Protein AF-S8AXR8-F1 (afdb_monomer)

Mean predicted aligned error: 13.16 Å

Solvent-accessible surface area (backbone atoms only — not comparable to full-atom values): 11396 Å² total; per-residue (Å²): 135,86,85,74,79,82,80,74,78,79,78,81,26,30,34,70,65,55,66,98,75,70,70,97,65,81,81,87,69,84,52,52,54,81,63,102,76,48,58,59,68,62,48,52,49,52,55,48,50,54,27,50,78,69,44,44,43,42,64,75,34,86,87,44,47,75,57,52,85,87,38,94,44,30,71,56,40,54,52,50,43,49,54,52,50,56,51,60,55,71,27,51,48,73,87,58,81,82,42,71,57,56,49,25,54,53,45,40,70,62,53,39,60,90,76,36,96,38,72,54,54,26,48,52,48,42,53,52,20,56,50,46,23,46,76,59,72,44,84,68,59,30,41,58,56,48,52,56,52,43,58,61,46,33,81,82,38,48,71,61,43,51,56,50,54,77,74,45,82,71,48,95,81,45,41,66,65,56,43,52,53,49,51,52,51,49,52,69,72,52,132

Organism: Penicillium oxalicum (strain 114-2 / CGMCC 5302) (NCBI:txid933388)

Foldseek 3Di:
DDDDDPPDPDQFALQPQADPDDDPAQDADAAQDDDPPRPVVVVVVRLCVSCVVNSNNSLVDPVGHHDDPPDPCNVVSVVSNVNSVVRNVVRHPCVPDNDLLNVLVVQLVCLAPVNAPDLLRSLVSLLVSQVSCVVVVNDDQLLNSVVVSLVRCCVPCVPVSVVLVVVDPSDSPDDNVNSNVSSVVVSVPGD

Secondary structure (DSSP, 8-state):
-------------TTTT--S---SSPPP---B-SSTT--HHHHHHHHHHHHHHTT-GGGG-TTSPPPPTTSTTHHHHHHHHHHHHHHHHHTB-TTSS--HHHHHHHHHHH--GGGSSSHHHHHHHHHHHHHHHHHTT-PPPHHHHHHHHHHHHHTT-HHHHHHHHHHS--STT--HHHHHHHHHHHHHH--

Sequence (191 aa):
MSNTPIQGSETINQATHLFPIYPFALPPTWKLQKGSRANLTAWRIGVKGILAQLNLLGIIDIKTPHPPESDLKYGLWTHGTMVVKYWILNQLDLKGEETPASKAVASLWKTTRQGQDSSIAYVRAWKGAVTRLNEEAIPVSPCFALESMFLELYVEMPTAINSLRDRQDLGPKMTHRTFLEICDSIMAELP

pLDDT: mean 76.35, std 12.78, range [40.97, 94.75]

Structure (mmCIF, N/CA/C/O backbone):
data_AF-S8AXR8-F1
#
_entry.id   AF-S8AXR8-F1
#
loop_
_atom_site.group_PDB
_atom_site.id
_atom_site.type_symbol
_atom_site.label_atom_id
_atom_site.label_alt_id
_atom_site.label_comp_id
_atom_site.label_asym_id
_atom_site.label_entity_id
_atom_site.label_seq_id
_atom_site.pdbx_PDB_ins_code
_atom_site.Cartn_x
_atom_site.Cartn_y
_atom_site.Cartn_z
_atom_site.occupancy
_atom_site.B_iso_or_equiv
_atom_site.auth_seq_id
_atom_site.auth_comp_id
_atom_site.auth_asym_id
_atom_site.auth_atom_id
_atom_site.pdbx_PDB_model_num
ATOM 1 N N . MET A 1 1 ? -3.675 -43.828 -29.487 1.00 46.09 1 MET A N 1
ATOM 2 C CA . MET A 1 1 ? -3.193 -43.297 -28.196 1.00 46.09 1 MET A CA 1
ATOM 3 C C . MET A 1 1 ? -3.715 -41.879 -28.088 1.00 46.09 1 MET A C 1
ATOM 5 O O . MET A 1 1 ? -3.256 -41.019 -28.825 1.00 46.09 1 MET A O 1
ATOM 9 N N . SER A 1 2 ? -4.769 -41.679 -27.301 1.00 40.97 2 SER A N 1
ATOM 10 C CA . SER A 1 2 ? -5.422 -40.378 -27.149 1.00 40.97 2 SER A CA 1
ATOM 11 C C . SER A 1 2 ? -4.723 -39.613 -26.030 1.00 40.97 2 SER A C 1
ATOM 13 O O . SER A 1 2 ? -4.768 -40.043 -24.881 1.00 40.97 2 SER A O 1
ATOM 15 N N . ASN A 1 3 ? -4.052 -38.513 -26.373 1.00 41.97 3 ASN A N 1
ATOM 16 C CA . ASN A 1 3 ? -3.498 -37.580 -25.397 1.00 41.97 3 ASN A CA 1
ATOM 17 C C . ASN A 1 3 ? -4.637 -36.731 -24.833 1.00 41.97 3 ASN A C 1
ATOM 19 O O . ASN A 1 3 ? -5.113 -35.803 -25.486 1.00 41.97 3 ASN A O 1
ATOM 23 N N . THR A 1 4 ? -5.080 -37.058 -23.626 1.00 43.34 4 THR A N 1
ATOM 24 C CA . THR A 1 4 ? -5.952 -36.185 -22.839 1.00 43.34 4 THR A CA 1
ATOM 25 C C . THR A 1 4 ? -5.101 -35.038 -22.280 1.00 43.34 4 THR A C 1
ATOM 27 O O . THR A 1 4 ? -4.083 -35.320 -21.642 1.00 43.34 4 THR A O 1
ATOM 30 N N . PRO A 1 5 ? -5.460 -33.758 -22.482 1.00 47.56 5 PRO A N 1
ATOM 31 C CA . PRO A 1 5 ? -4.760 -32.661 -21.831 1.00 47.56 5 PRO A CA 1
ATOM 32 C C . PRO A 1 5 ? -5.042 -32.721 -20.329 1.00 47.56 5 PRO A C 1
ATOM 34 O O . PRO A 1 5 ? -6.197 -32.815 -19.911 1.00 47.56 5 PRO A O 1
ATOM 37 N N . ILE A 1 6 ? -3.987 -32.657 -19.520 1.00 45.84 6 ILE A N 1
ATOM 38 C CA . ILE A 1 6 ? -4.094 -32.455 -18.077 1.00 45.84 6 ILE A CA 1
ATOM 39 C C . ILE A 1 6 ? -4.682 -31.055 -17.882 1.00 45.84 6 ILE A C 1
ATOM 41 O O . ILE A 1 6 ? -4.007 -30.052 -18.108 1.00 45.84 6 ILE A O 1
ATOM 45 N N . GLN A 1 7 ? -5.958 -30.990 -17.507 1.00 44.84 7 GLN A N 1
ATOM 46 C CA . GLN A 1 7 ? -6.580 -29.786 -16.970 1.00 44.84 7 GLN A CA 1
ATOM 47 C C . GLN A 1 7 ? -5.818 -29.432 -15.688 1.00 44.84 7 GLN A C 1
ATOM 49 O O . GLN A 1 7 ? -6.018 -30.055 -14.647 1.00 44.84 7 GLN A O 1
ATOM 54 N N . GLY A 1 8 ? -4.879 -28.488 -15.779 1.00 46.59 8 GLY A N 1
ATOM 55 C CA . GLY A 1 8 ? -4.237 -27.918 -14.602 1.00 46.59 8 GLY A CA 1
ATOM 56 C C . GLY A 1 8 ? -5.325 -27.299 -13.735 1.00 46.59 8 GLY A C 1
ATOM 57 O O . GLY A 1 8 ? -6.060 -26.433 -14.207 1.00 46.59 8 GLY A O 1
ATOM 58 N N . SER A 1 9 ? -5.484 -27.780 -12.501 1.00 53.06 9 SER A N 1
ATOM 59 C CA . SER A 1 9 ? -6.391 -27.136 -11.560 1.00 53.06 9 SER A CA 1
ATOM 60 C C . SER A 1 9 ? -5.880 -25.718 -11.336 1.00 53.06 9 SER A C 1
ATOM 62 O O . SER A 1 9 ? -4.791 -25.545 -10.785 1.00 53.06 9 SER A O 1
ATOM 64 N N . GLU A 1 10 ? -6.630 -24.713 -11.781 1.00 62.28 10 GLU A N 1
ATOM 65 C CA . GLU A 1 10 ? -6.363 -23.329 -11.404 1.00 62.28 10 GLU A CA 1
ATOM 66 C C . GLU A 1 10 ? -6.335 -23.255 -9.875 1.00 62.28 10 GLU A C 1
ATOM 68 O O . GLU A 1 10 ? -7.328 -23.537 -9.199 1.00 62.28 10 GLU A O 1
ATOM 73 N N . THR A 1 11 ? -5.170 -22.934 -9.317 1.00 78.25 11 THR A N 1
ATOM 74 C CA . THR A 1 11 ? -5.028 -22.705 -7.883 1.00 78.25 11 THR A CA 1
ATOM 75 C C . THR A 1 11 ? -5.885 -21.501 -7.514 1.00 78.25 11 THR A C 1
ATOM 77 O O . THR A 1 11 ? -5.610 -20.386 -7.957 1.00 78.25 11 THR A O 1
ATOM 80 N N . ILE A 1 12 ? -6.926 -21.721 -6.708 1.00 87.00 12 ILE A N 1
ATOM 81 C CA . ILE A 1 12 ? -7.810 -20.646 -6.248 1.00 87.00 12 ILE A CA 1
ATOM 82 C C . ILE A 1 12 ? -6.986 -19.648 -5.426 1.00 87.00 12 ILE A C 1
ATOM 84 O O . ILE A 1 12 ? -6.368 -20.012 -4.425 1.00 87.00 12 ILE A O 1
ATOM 88 N N . ASN A 1 13 ? -6.991 -18.391 -5.856 1.00 89.69 13 ASN A N 1
ATOM 89 C CA . ASN A 1 13 ? -6.275 -17.276 -5.255 1.00 89.69 13 ASN A CA 1
ATOM 90 C C . ASN A 1 13 ? -7.146 -16.005 -5.281 1.00 89.69 13 ASN A C 1
ATOM 92 O O . ASN A 1 13 ? -8.265 -15.992 -5.801 1.00 89.69 13 ASN A O 1
ATOM 96 N N . GLN A 1 14 ? -6.653 -14.913 -4.699 1.00 88.44 14 GLN A N 1
ATOM 97 C CA . GLN A 1 14 ? -7.426 -13.671 -4.581 1.00 88.44 14 GLN A CA 1
ATOM 98 C C . GLN A 1 14 ? -7.772 -13.028 -5.936 1.00 88.44 14 GLN A C 1
ATOM 100 O O . GLN A 1 14 ? -8.660 -12.174 -5.994 1.00 88.44 14 GLN A O 1
ATOM 105 N N . ALA A 1 15 ? -7.102 -13.434 -7.018 1.00 87.31 15 ALA A N 1
ATOM 106 C CA . ALA A 1 15 ? -7.364 -12.981 -8.375 1.00 87.31 15 ALA A CA 1
ATOM 107 C C . ALA A 1 15 ? -8.371 -13.842 -9.152 1.00 87.31 15 ALA A C 1
ATOM 109 O O . ALA A 1 15 ? -8.897 -13.387 -10.171 1.00 87.31 15 ALA A O 1
ATOM 110 N N . THR A 1 16 ? -8.693 -15.052 -8.676 1.00 86.94 16 THR A N 1
ATOM 111 C CA . THR A 1 16 ? -9.522 -16.032 -9.401 1.00 86.94 16 THR A CA 1
ATOM 112 C C . THR A 1 16 ? -10.850 -15.441 -9.876 1.00 86.94 16 THR A C 1
ATOM 114 O O . THR A 1 16 ? -11.239 -15.645 -11.027 1.00 86.94 16 THR A O 1
ATOM 117 N N . HIS A 1 17 ? -11.501 -14.629 -9.041 1.00 83.94 17 HIS A N 1
ATOM 118 C CA . HIS A 1 17 ? -12.822 -14.052 -9.316 1.00 83.94 17 HIS A CA 1
ATOM 119 C C . HIS A 1 17 ? -12.797 -12.590 -9.781 1.00 83.94 17 HIS A C 1
ATOM 121 O O . HIS A 1 17 ? -13.852 -11.969 -9.900 1.00 83.94 17 HIS A O 1
ATOM 127 N N . LEU A 1 18 ? -11.615 -12.030 -10.052 1.00 83.00 18 LEU A N 1
ATOM 128 C CA . LEU A 1 18 ? -11.512 -10.661 -10.544 1.00 83.00 18 LEU A CA 1
ATOM 129 C C . LEU A 1 18 ? -11.975 -10.576 -11.995 1.00 83.00 18 LEU A C 1
ATOM 131 O O . LEU A 1 18 ? -11.568 -11.374 -12.847 1.00 83.00 18 LEU A O 1
ATOM 135 N N . PHE A 1 19 ? -12.808 -9.574 -12.265 1.00 77.69 19 PHE A N 1
ATOM 136 C CA . PHE A 1 19 ? -13.248 -9.235 -13.610 1.00 77.69 19 PHE A CA 1
ATOM 137 C C . PHE A 1 19 ? -12.296 -8.209 -14.236 1.00 77.69 19 PHE A C 1
ATOM 139 O O . PHE A 1 19 ? -11.815 -7.328 -13.526 1.00 77.69 19 PHE A O 1
ATOM 146 N N . PRO A 1 20 ? -12.058 -8.264 -15.560 1.00 65.75 20 PRO A N 1
ATOM 147 C CA . PRO A 1 20 ? -11.140 -7.345 -16.240 1.00 65.75 20 PRO A CA 1
ATOM 148 C C . PRO A 1 20 ? -11.563 -5.871 -16.163 1.00 65.75 20 PRO A C 1
ATOM 150 O O . PRO A 1 20 ? -10.748 -4.981 -16.383 1.00 65.75 20 PRO A O 1
ATOM 153 N N . ILE A 1 21 ? -12.845 -5.612 -15.895 1.00 63.47 21 ILE A N 1
ATOM 154 C CA . ILE A 1 21 ? -13.424 -4.272 -15.870 1.00 63.47 21 ILE A CA 1
ATOM 155 C C . ILE A 1 21 ? -13.669 -3.892 -14.415 1.00 63.47 21 ILE A C 1
ATOM 157 O O . ILE A 1 21 ? -14.638 -4.340 -13.799 1.00 63.47 21 ILE A O 1
ATOM 161 N N . TYR A 1 22 ? -12.790 -3.051 -13.875 1.00 62.69 22 TYR A N 1
ATOM 162 C CA . TYR A 1 22 ? -13.030 -2.410 -12.591 1.00 62.69 22 TYR A CA 1
ATOM 163 C C . TYR A 1 22 ? -13.915 -1.181 -12.767 1.00 62.69 22 TYR A C 1
ATOM 165 O O . TYR A 1 22 ? -13.694 -0.389 -13.687 1.00 62.69 22 TYR A O 1
ATOM 173 N N . PRO A 1 23 ? -14.876 -0.950 -11.862 1.00 60.94 23 PRO A N 1
ATOM 174 C CA . PRO A 1 23 ? -15.431 0.381 -11.741 1.00 60.94 23 PRO A CA 1
ATOM 175 C C . PRO A 1 23 ? -14.296 1.322 -11.308 1.00 60.94 23 PRO A C 1
ATOM 177 O O . PRO A 1 23 ? -13.664 1.104 -10.275 1.00 60.94 23 PRO A O 1
ATOM 180 N N . PHE A 1 24 ? -14.044 2.376 -12.092 1.00 55.31 24 PHE A N 1
ATOM 181 C CA . PHE A 1 24 ? -13.044 3.413 -11.786 1.00 55.31 24 PHE A CA 1
ATOM 182 C C . PHE A 1 24 ? -13.243 4.048 -10.397 1.00 55.31 24 PHE A C 1
ATOM 184 O O . PHE A 1 24 ? -12.315 4.624 -9.835 1.00 55.31 24 PHE A O 1
ATOM 191 N N . ALA A 1 25 ? -14.450 3.933 -9.835 1.00 61.22 25 ALA A N 1
ATOM 192 C CA . ALA A 1 25 ? -14.777 4.335 -8.480 1.00 61.22 25 ALA A CA 1
ATOM 193 C C . ALA A 1 25 ? -15.718 3.315 -7.824 1.00 61.22 25 ALA A C 1
ATOM 195 O O . ALA A 1 25 ? -16.731 2.916 -8.398 1.00 61.22 25 ALA A O 1
ATOM 196 N N . LEU A 1 26 ? -15.399 2.925 -6.591 1.00 78.38 26 LEU A N 1
ATOM 197 C CA . LEU A 1 26 ? -16.277 2.113 -5.752 1.00 78.38 26 LEU A CA 1
ATOM 198 C C . LEU A 1 26 ? -17.399 2.985 -5.158 1.00 78.38 26 LEU A C 1
ATOM 200 O O . LEU A 1 26 ? -17.147 4.145 -4.813 1.00 78.38 26 LEU A O 1
ATOM 204 N N . PRO A 1 27 ? -18.632 2.462 -5.023 1.00 80.12 27 PRO A N 1
ATOM 205 C CA . PRO A 1 27 ? -19.768 3.247 -4.556 1.00 80.12 27 PRO A CA 1
ATOM 206 C C . PRO A 1 27 ? -19.535 3.724 -3.116 1.00 80.12 27 PRO A C 1
ATOM 208 O O . PRO A 1 27 ? -18.962 2.988 -2.312 1.00 80.12 27 PRO A O 1
ATOM 211 N N . PRO A 1 28 ? -19.951 4.947 -2.753 1.00 73.56 28 PRO A N 1
ATOM 212 C CA . PRO A 1 28 ? -19.784 5.442 -1.392 1.00 73.56 28 PRO A CA 1
ATOM 213 C C . PRO A 1 28 ? -20.532 4.549 -0.393 1.00 73.56 28 PRO A C 1
ATOM 215 O O . PRO A 1 28 ? -21.609 4.036 -0.691 1.00 73.56 28 PRO A O 1
ATOM 218 N N . THR A 1 29 ? -19.984 4.394 0.812 1.00 74.50 29 THR A N 1
ATOM 219 C CA . THR A 1 29 ? -20.689 3.769 1.934 1.00 74.50 29 THR A CA 1
ATOM 220 C C . THR A 1 29 ? -20.760 4.733 3.107 1.00 74.50 29 THR A C 1
ATOM 222 O O . THR A 1 29 ? -20.175 5.816 3.121 1.00 74.50 29 THR A O 1
ATOM 225 N N . TRP A 1 30 ? -21.545 4.358 4.102 1.00 75.81 30 TRP A N 1
ATOM 226 C CA . TRP A 1 30 ? -21.600 5.066 5.363 1.00 75.81 30 TRP A CA 1
ATOM 227 C C . TRP A 1 30 ? -20.228 5.039 6.037 1.00 75.81 30 TRP A C 1
ATOM 229 O O . TRP A 1 30 ? -19.560 4.001 6.109 1.00 75.81 30 TRP A O 1
ATOM 239 N N . LYS A 1 31 ? -19.802 6.208 6.517 1.00 78.94 31 LYS A N 1
ATOM 240 C CA . LYS A 1 31 ? -18.501 6.347 7.154 1.00 78.94 31 LYS A CA 1
ATOM 241 C C . LYS A 1 31 ? -18.507 5.735 8.549 1.00 78.94 31 LYS A C 1
ATOM 243 O O . LYS A 1 31 ? -19.496 5.835 9.276 1.00 78.94 31 LYS A O 1
ATOM 248 N N . LEU A 1 32 ? -17.389 5.135 8.940 1.00 70.12 32 LEU A N 1
ATOM 249 C CA . LEU A 1 32 ? -17.159 4.705 10.310 1.00 70.12 32 LEU A CA 1
ATOM 250 C C . LEU A 1 32 ? -17.016 5.957 11.188 1.00 70.12 32 LEU A C 1
ATOM 252 O O . LEU A 1 32 ? -16.001 6.651 11.120 1.00 70.12 32 LEU A O 1
ATOM 256 N N . GLN A 1 33 ? -18.056 6.257 11.967 1.00 66.00 33 GLN A N 1
ATOM 257 C CA . GLN A 1 33 ? -18.089 7.399 12.885 1.00 66.00 33 GLN A CA 1
ATOM 258 C C . GLN A 1 33 ? -17.202 7.153 14.118 1.00 66.00 33 GLN A C 1
ATOM 260 O O . GLN A 1 33 ? -17.078 6.021 14.582 1.00 66.00 33 GLN A O 1
ATOM 265 N N . LYS A 1 34 ? -16.597 8.213 14.672 1.00 59.47 34 LYS A N 1
ATOM 266 C CA . LYS A 1 34 ? -15.758 8.162 15.887 1.00 59.47 34 LYS A CA 1
ATOM 267 C C . LYS A 1 34 ? -16.620 7.986 17.150 1.00 59.47 34 LYS A C 1
ATOM 269 O O . LYS A 1 34 ? -17.664 8.619 17.279 1.00 59.47 34 LYS A O 1
ATOM 274 N N . GLY A 1 35 ? -16.147 7.191 18.117 1.00 53.34 35 GLY A N 1
ATOM 275 C CA . GLY A 1 35 ? -16.716 7.096 19.473 1.00 53.34 35 GLY A CA 1
ATOM 276 C C . GLY A 1 35 ? -17.246 5.710 19.865 1.00 53.34 35 GLY A C 1
ATOM 277 O O . GLY A 1 35 ? -17.363 4.809 19.039 1.00 53.34 35 GLY A O 1
ATOM 278 N N . SER A 1 36 ? -17.594 5.540 21.146 1.00 46.88 36 SER A N 1
ATOM 279 C CA . SER A 1 36 ? -17.990 4.264 21.782 1.00 46.88 36 SER A CA 1
ATOM 280 C C . SER A 1 36 ? -19.267 3.609 21.228 1.00 46.88 36 SER A C 1
ATOM 282 O O . SER A 1 36 ? -19.617 2.507 21.641 1.00 46.88 36 SER A O 1
ATOM 284 N N . ARG A 1 37 ? -19.958 4.264 20.284 1.00 53.59 37 ARG A N 1
ATOM 285 C CA . ARG A 1 37 ? -21.153 3.752 19.589 1.00 53.59 37 ARG A CA 1
ATOM 286 C C . ARG A 1 37 ? -20.914 3.402 18.117 1.00 53.59 37 ARG A C 1
ATOM 288 O O . ARG A 1 37 ? -21.871 3.073 17.419 1.00 53.59 37 ARG A O 1
ATOM 295 N N . ALA A 1 38 ? -19.672 3.458 17.632 1.00 59.97 38 ALA A N 1
ATOM 296 C CA . ALA A 1 38 ? -19.346 3.023 16.279 1.00 59.97 38 ALA A CA 1
ATOM 297 C C . ALA A 1 38 ? -19.666 1.527 16.124 1.00 59.97 38 ALA A C 1
ATOM 299 O O . ALA A 1 38 ? -18.975 0.670 16.677 1.00 59.97 38 ALA A O 1
ATOM 300 N N . ASN A 1 39 ? -20.727 1.196 15.383 1.00 73.81 39 ASN A N 1
ATOM 301 C CA . ASN A 1 39 ? -21.096 -0.193 15.121 1.00 73.81 39 ASN A CA 1
ATOM 302 C C . ASN A 1 39 ? -20.165 -0.782 14.050 1.00 73.81 39 ASN A C 1
ATOM 304 O O . ASN A 1 39 ? -20.514 -0.887 12.872 1.00 73.81 39 ASN A O 1
ATOM 308 N N . LEU A 1 40 ? -18.956 -1.148 14.482 1.00 69.12 40 LEU A N 1
ATOM 309 C CA . LEU A 1 40 ? -17.906 -1.719 13.641 1.00 69.12 40 LEU A CA 1
ATOM 310 C C . LEU A 1 40 ? -18.383 -2.980 12.911 1.00 69.12 40 LEU A C 1
ATOM 312 O O . LEU A 1 40 ? -18.025 -3.204 11.756 1.00 69.12 40 LEU A O 1
ATOM 316 N N . THR A 1 41 ? -19.219 -3.786 13.570 1.00 72.25 41 THR A N 1
ATOM 317 C CA . THR A 1 41 ? -19.809 -4.995 12.990 1.00 72.25 41 THR A CA 1
ATOM 318 C C . THR A 1 41 ? -20.669 -4.655 11.783 1.00 72.25 41 THR A C 1
ATOM 320 O O . THR A 1 41 ? -20.442 -5.199 10.703 1.00 72.25 41 THR A O 1
ATOM 323 N N . ALA A 1 42 ? -21.613 -3.727 11.934 1.00 74.94 42 ALA A N 1
ATOM 324 C CA . ALA A 1 42 ? -22.450 -3.300 10.826 1.00 74.94 42 ALA A CA 1
ATOM 325 C C . ALA A 1 42 ? -21.603 -2.645 9.719 1.00 74.94 42 ALA A C 1
ATOM 327 O O . ALA A 1 42 ? -21.811 -2.955 8.546 1.00 74.94 42 ALA A O 1
ATOM 328 N N . TRP A 1 43 ? -20.596 -1.830 10.062 1.00 79.44 43 TRP A N 1
ATOM 329 C CA . TRP A 1 43 ? -19.741 -1.164 9.066 1.00 79.44 43 TRP A CA 1
ATOM 330 C C . TRP A 1 43 ? -18.971 -2.181 8.229 1.00 79.44 43 TRP A C 1
ATOM 332 O O . TRP A 1 43 ? -18.984 -2.133 7.000 1.00 79.44 43 TRP A O 1
ATOM 342 N N . ARG A 1 44 ? -18.387 -3.181 8.893 1.00 76.00 44 ARG A N 1
ATOM 343 C CA . ARG A 1 44 ? -17.694 -4.288 8.238 1.00 76.00 44 ARG A CA 1
ATOM 344 C C . ARG A 1 44 ? -18.631 -5.097 7.342 1.00 76.00 44 ARG A C 1
ATOM 346 O O . ARG A 1 44 ? -18.205 -5.521 6.270 1.00 76.00 44 ARG A O 1
ATOM 353 N N . ILE A 1 45 ? -19.879 -5.323 7.759 1.00 81.12 45 ILE A N 1
ATOM 354 C CA . ILE A 1 45 ? -20.895 -5.983 6.925 1.00 81.12 45 ILE A CA 1
ATOM 355 C C . ILE A 1 45 ? -21.180 -5.142 5.673 1.00 81.12 45 ILE A C 1
ATOM 357 O O . ILE A 1 45 ? -21.178 -5.694 4.576 1.00 81.12 45 ILE A O 1
ATOM 361 N N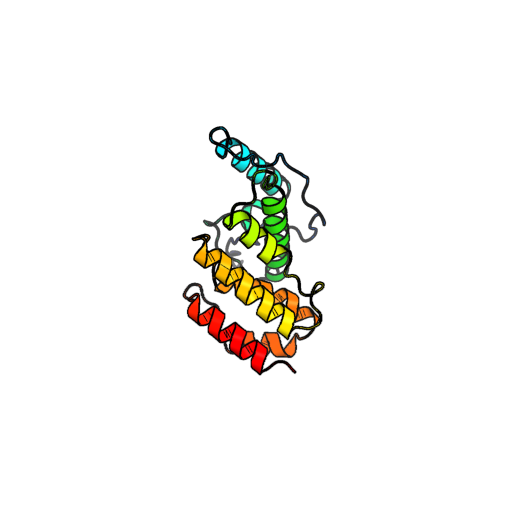 . GLY A 1 46 ? -21.338 -3.821 5.809 1.00 83.25 46 GLY A N 1
ATOM 362 C CA . GLY A 1 46 ? -21.545 -2.907 4.680 1.00 83.25 46 GLY A CA 1
ATOM 363 C C . GLY A 1 46 ? -20.382 -2.912 3.683 1.00 83.25 46 GLY A C 1
ATOM 364 O O . GLY A 1 46 ? -20.593 -3.110 2.488 1.00 83.25 46 GLY A O 1
ATOM 365 N N . VAL A 1 47 ? -19.147 -2.794 4.184 1.00 84.38 47 VAL A N 1
ATOM 366 C CA . VAL A 1 47 ? -17.916 -2.890 3.379 1.00 84.38 47 VAL A CA 1
ATOM 367 C C . VAL A 1 47 ? -17.859 -4.213 2.618 1.00 84.38 47 VAL A C 1
ATOM 369 O O . VAL A 1 47 ? -17.667 -4.224 1.404 1.00 84.38 47 VAL A O 1
ATOM 372 N N . LYS A 1 48 ? -18.079 -5.338 3.309 1.00 85.31 48 LYS A N 1
ATOM 373 C CA . LYS A 1 48 ? -18.084 -6.662 2.675 1.00 85.31 48 LYS A CA 1
ATOM 374 C C . LYS A 1 48 ? -19.192 -6.810 1.636 1.00 85.31 48 LYS A C 1
ATOM 376 O O . LYS A 1 48 ? -18.947 -7.434 0.612 1.00 85.31 48 LYS A O 1
ATOM 381 N N . GLY A 1 49 ? -20.374 -6.247 1.882 1.00 87.94 49 GLY A N 1
ATOM 382 C CA . GLY A 1 49 ? -21.497 -6.290 0.947 1.00 87.94 49 GLY A CA 1
ATOM 383 C C . GLY A 1 49 ? -21.165 -5.619 -0.385 1.00 87.94 49 GLY A C 1
ATOM 384 O O . GLY A 1 49 ? -21.355 -6.224 -1.435 1.00 87.94 49 GLY A O 1
ATOM 385 N N . ILE A 1 50 ? -20.588 -4.416 -0.340 1.00 88.25 50 ILE A N 1
ATOM 386 C CA . ILE A 1 50 ? -20.179 -3.676 -1.545 1.00 88.25 50 ILE A CA 1
ATOM 387 C C . ILE A 1 50 ? -19.082 -4.423 -2.303 1.00 88.25 50 ILE A C 1
ATOM 389 O O . ILE A 1 50 ? -19.174 -4.607 -3.514 1.00 88.25 50 ILE A O 1
ATOM 393 N N . LEU A 1 51 ? -18.058 -4.905 -1.595 1.00 88.12 51 LEU A N 1
ATOM 394 C CA . LEU A 1 51 ? -16.973 -5.647 -2.235 1.00 88.12 51 LEU A CA 1
ATOM 395 C C . LEU A 1 51 ? -17.455 -6.975 -2.826 1.00 88.12 51 LEU A C 1
ATOM 397 O O . LEU A 1 51 ? -17.001 -7.354 -3.899 1.00 88.12 51 LEU A O 1
ATOM 401 N N . ALA A 1 52 ? -18.394 -7.667 -2.178 1.00 87.94 52 ALA A N 1
ATOM 402 C CA . ALA A 1 52 ? -18.990 -8.887 -2.715 1.00 87.94 52 ALA A CA 1
ATOM 403 C C . ALA A 1 52 ? -19.792 -8.622 -3.998 1.00 87.94 52 ALA A C 1
ATOM 405 O O . ALA A 1 52 ? -19.620 -9.351 -4.969 1.00 87.94 52 ALA A O 1
ATOM 406 N N . GLN A 1 53 ? -20.598 -7.554 -4.04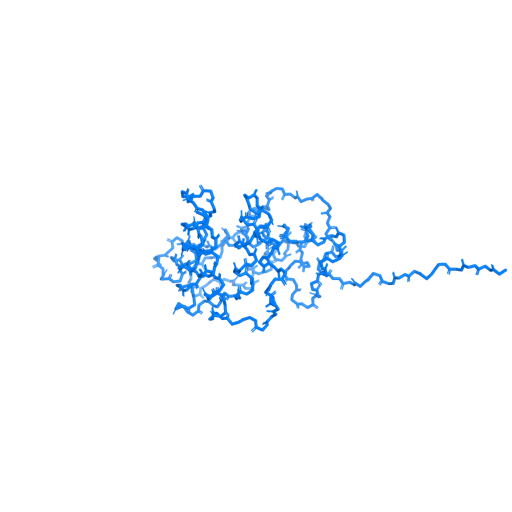6 1.00 87.88 53 GLN A N 1
ATOM 407 C CA . GLN A 1 53 ? -21.357 -7.168 -5.248 1.00 87.88 53 GLN A CA 1
ATOM 408 C C . GLN A 1 53 ? -20.459 -6.881 -6.457 1.00 87.88 53 GLN A C 1
ATOM 410 O O . GLN A 1 53 ? -20.872 -7.072 -7.597 1.00 87.88 53 GLN A O 1
ATOM 415 N N . LEU A 1 54 ? -19.231 -6.435 -6.202 1.00 86.81 54 LEU A N 1
ATOM 416 C CA . LEU A 1 54 ? -18.251 -6.090 -7.227 1.00 86.81 54 LEU A CA 1
ATOM 417 C C . LEU A 1 54 ? -17.225 -7.206 -7.476 1.00 86.81 54 LEU A C 1
ATOM 419 O O . LEU A 1 54 ? -16.283 -7.005 -8.236 1.00 86.81 54 LEU A O 1
ATOM 423 N N . ASN A 1 55 ? -17.389 -8.373 -6.840 1.00 87.50 55 ASN A N 1
ATOM 424 C CA . ASN A 1 55 ? -16.448 -9.499 -6.887 1.00 87.50 55 ASN A CA 1
ATOM 425 C C . ASN A 1 55 ? -15.017 -9.137 -6.445 1.00 87.50 55 ASN A C 1
ATOM 427 O O . ASN A 1 55 ? -14.028 -9.706 -6.897 1.00 87.50 55 ASN A O 1
ATOM 431 N N . LEU A 1 56 ? -14.913 -8.197 -5.508 1.00 87.88 56 LEU A N 1
ATOM 432 C CA . LEU A 1 56 ? -13.671 -7.707 -4.911 1.00 87.88 56 LEU A CA 1
ATOM 433 C C . LEU A 1 56 ? -13.423 -8.282 -3.519 1.00 87.88 56 LEU A C 1
ATOM 435 O O . LEU A 1 56 ? -12.437 -7.936 -2.880 1.00 87.88 56 LEU A O 1
ATOM 439 N N . LEU A 1 57 ? -14.309 -9.141 -3.009 1.00 85.44 57 LEU A N 1
ATOM 440 C CA . LEU A 1 57 ? -14.169 -9.674 -1.653 1.00 85.44 57 LEU A CA 1
ATOM 441 C C . LEU A 1 57 ? -12.864 -10.467 -1.477 1.00 85.44 57 LEU A C 1
ATOM 443 O O . LEU A 1 57 ? -12.239 -10.367 -0.424 1.00 85.44 57 LEU A O 1
ATOM 447 N N . GLY A 1 58 ? -12.432 -11.182 -2.523 1.00 83.06 58 GLY A N 1
ATOM 448 C CA . GLY A 1 58 ? -11.172 -11.929 -2.533 1.00 83.06 58 GLY A CA 1
ATOM 449 C C . GLY A 1 58 ? -9.950 -11.051 -2.256 1.00 83.06 58 GLY A C 1
ATOM 450 O O . GLY A 1 58 ? -9.031 -11.493 -1.585 1.00 83.06 58 GLY A O 1
ATOM 451 N N . ILE A 1 59 ? -9.979 -9.776 -2.654 1.00 84.12 59 ILE A N 1
ATOM 452 C CA . ILE A 1 59 ? -8.879 -8.817 -2.452 1.00 84.12 59 ILE A CA 1
ATOM 453 C C . ILE A 1 59 ? -8.578 -8.574 -0.967 1.00 84.12 59 ILE A C 1
ATOM 455 O O . ILE A 1 59 ? -7.440 -8.307 -0.593 1.00 84.12 59 ILE A O 1
ATOM 459 N N . ILE A 1 60 ? -9.599 -8.640 -0.111 1.00 77.94 60 ILE A N 1
ATOM 460 C CA . ILE A 1 60 ? -9.455 -8.412 1.334 1.00 77.94 60 ILE A CA 1
ATOM 461 C C . ILE A 1 60 ? -9.564 -9.705 2.148 1.00 77.94 60 ILE A C 1
ATOM 463 O O . ILE A 1 60 ? -9.561 -9.659 3.382 1.00 77.94 60 ILE A O 1
ATOM 467 N N . ASP A 1 61 ? -9.713 -10.854 1.484 1.00 79.75 61 ASP A N 1
ATOM 468 C CA . ASP A 1 61 ? -9.828 -12.139 2.156 1.00 79.75 61 ASP A CA 1
ATOM 469 C C . ASP A 1 61 ? -8.449 -12.712 2.478 1.00 79.75 61 ASP A C 1
ATOM 471 O O . ASP A 1 61 ? -7.780 -13.321 1.647 1.00 79.75 61 ASP A O 1
ATOM 475 N N . ILE A 1 62 ? -8.063 -12.568 3.742 1.00 71.75 62 ILE A N 1
ATOM 476 C CA . ILE A 1 62 ? -6.791 -13.061 4.278 1.00 71.75 62 ILE A CA 1
ATOM 477 C C . ILE A 1 62 ? -6.654 -14.590 4.257 1.00 71.75 62 ILE A C 1
ATOM 479 O O . ILE A 1 62 ? -5.565 -15.098 4.500 1.00 71.75 62 ILE A O 1
ATOM 483 N N . LYS A 1 63 ? -7.748 -15.335 4.044 1.00 80.38 63 LYS A N 1
ATOM 484 C CA . LYS A 1 63 ? -7.714 -16.803 3.964 1.00 80.38 63 LYS A CA 1
ATOM 485 C C . LYS A 1 63 ? -7.428 -17.305 2.555 1.00 80.38 63 LYS A C 1
ATOM 487 O O . LYS A 1 63 ? -7.012 -18.450 2.400 1.00 80.38 63 LYS A O 1
ATOM 492 N N . THR A 1 64 ? -7.659 -16.463 1.554 1.00 80.38 64 THR A N 1
ATOM 493 C CA . THR A 1 64 ? -7.401 -16.791 0.160 1.00 80.38 64 THR A CA 1
ATOM 494 C C . THR A 1 64 ? -5.961 -16.381 -0.172 1.00 80.38 64 THR A C 1
ATOM 496 O O . THR A 1 64 ? -5.583 -15.240 0.105 1.00 80.38 64 THR A O 1
ATOM 499 N N . PRO A 1 65 ? -5.130 -17.280 -0.728 1.00 85.81 65 PRO A N 1
ATOM 500 C CA . PRO A 1 65 ? -3.735 -16.972 -1.018 1.00 85.81 65 PRO A CA 1
ATOM 501 C C . PRO A 1 65 ? -3.619 -15.891 -2.092 1.00 85.81 65 PRO A C 1
ATOM 503 O O . PRO A 1 65 ? -4.459 -15.787 -2.989 1.00 85.81 65 PRO A O 1
ATOM 506 N N . HIS A 1 66 ? -2.559 -15.089 -2.010 1.00 84.44 66 HIS A N 1
ATOM 507 C CA . HIS A 1 66 ? -2.259 -14.093 -3.034 1.00 84.44 66 HIS A CA 1
ATOM 508 C C . HIS A 1 66 ? -1.956 -14.778 -4.378 1.00 84.44 66 HIS A C 1
ATOM 510 O O . HIS A 1 66 ? -1.372 -15.868 -4.381 1.00 84.44 66 HIS A O 1
ATOM 516 N N . PRO A 1 67 ? -2.335 -14.168 -5.514 1.00 86.62 67 PRO A N 1
ATOM 517 C CA . PRO A 1 67 ? -1.885 -14.641 -6.817 1.00 86.62 67 PRO A CA 1
ATOM 518 C C . PRO A 1 67 ? -0.352 -14.548 -6.914 1.00 86.62 67 PRO A C 1
ATOM 520 O O . PRO A 1 67 ? 0.223 -13.558 -6.453 1.00 86.62 67 PRO A O 1
ATOM 523 N N . PRO A 1 68 ? 0.329 -15.546 -7.504 1.00 85.31 68 PRO A N 1
ATOM 524 C CA . PRO A 1 68 ? 1.741 -15.410 -7.847 1.00 85.31 68 PRO A CA 1
ATOM 525 C C . PRO A 1 68 ? 1.921 -14.362 -8.957 1.00 85.31 68 PRO A C 1
ATOM 527 O O . PRO A 1 68 ? 1.007 -14.127 -9.742 1.00 85.31 68 PRO A O 1
ATOM 530 N N . GLU A 1 69 ? 3.112 -13.774 -9.082 1.00 83.44 69 GLU A N 1
ATOM 531 C CA . GLU A 1 69 ? 3.399 -12.774 -10.130 1.00 83.44 69 GLU A CA 1
ATOM 532 C C . GLU A 1 69 ? 3.260 -13.317 -11.558 1.00 83.44 69 GLU A C 1
ATOM 534 O O . GLU A 1 69 ? 2.993 -12.566 -12.493 1.00 83.44 69 GLU A O 1
ATOM 539 N N . SER A 1 70 ? 3.410 -14.632 -11.728 1.00 84.56 70 SER A N 1
ATOM 540 C CA . SER A 1 70 ? 3.192 -15.327 -12.997 1.00 84.56 70 SER A CA 1
ATOM 541 C C . SER A 1 70 ? 1.713 -15.477 -13.375 1.00 84.56 70 SER A C 1
ATOM 543 O O . SER A 1 70 ? 1.414 -15.907 -14.489 1.00 84.56 70 SER A O 1
ATOM 545 N N . ASP A 1 71 ? 0.783 -15.150 -12.472 1.00 84.88 71 ASP A N 1
ATOM 546 C CA . ASP A 1 71 ? -0.651 -15.168 -12.746 1.00 84.88 71 ASP A CA 1
ATOM 547 C C . ASP A 1 71 ? -1.012 -14.045 -13.728 1.00 84.88 71 ASP A C 1
ATOM 549 O O . ASP A 1 71 ? -0.696 -12.872 -13.517 1.00 84.88 71 ASP A O 1
ATOM 553 N N . LEU A 1 72 ? -1.737 -14.386 -14.796 1.00 87.12 72 LEU A N 1
ATOM 554 C CA . LEU A 1 72 ? -2.181 -13.428 -15.814 1.00 87.12 72 LEU A CA 1
ATOM 555 C C . LEU A 1 72 ? -3.052 -12.299 -15.235 1.00 87.12 72 LEU A C 1
ATOM 557 O O . LEU A 1 72 ? -3.169 -11.233 -15.840 1.00 87.12 72 LEU A O 1
ATOM 561 N N . LYS A 1 73 ? -3.665 -12.515 -14.067 1.00 87.94 73 LYS A N 1
ATOM 562 C CA . LYS A 1 73 ? -4.486 -11.538 -13.347 1.00 87.94 73 LYS A CA 1
ATOM 563 C C . LYS A 1 73 ? -3.726 -10.823 -12.226 1.00 87.94 73 LYS A C 1
ATOM 565 O O . LYS A 1 73 ? -4.342 -10.028 -11.519 1.00 87.94 73 LYS A O 1
ATOM 570 N N . TYR A 1 74 ? -2.418 -11.034 -12.060 1.00 82.62 74 TYR A N 1
ATOM 571 C CA . TYR A 1 74 ? -1.637 -10.392 -10.996 1.00 82.62 74 TYR A CA 1
ATOM 572 C C . TYR A 1 74 ? -1.704 -8.859 -11.062 1.00 82.62 74 TYR A C 1
ATOM 574 O O . TYR A 1 74 ? -2.039 -8.207 -10.076 1.00 82.62 74 TYR A O 1
ATOM 582 N N . GLY A 1 75 ? -1.488 -8.266 -12.242 1.00 76.81 75 GLY A N 1
ATOM 583 C CA . GLY A 1 75 ? -1.577 -6.809 -12.419 1.00 76.81 75 GLY A CA 1
ATOM 584 C C . GLY A 1 75 ? -2.974 -6.250 -12.116 1.00 76.81 75 GLY A C 1
ATOM 585 O O . GLY A 1 75 ? -3.109 -5.194 -11.495 1.00 76.81 75 GLY A O 1
ATOM 586 N N . LEU A 1 76 ? -4.013 -7.003 -12.489 1.00 82.00 76 LEU A N 1
ATOM 587 C CA . LEU A 1 76 ? -5.409 -6.684 -12.196 1.00 82.00 76 LEU A CA 1
ATOM 588 C C . LEU A 1 76 ? -5.653 -6.698 -10.678 1.00 82.00 76 LEU A C 1
ATOM 590 O O . LEU A 1 76 ? -6.159 -5.724 -10.123 1.00 82.00 76 LEU A O 1
ATOM 594 N N . TRP A 1 77 ? -5.208 -7.753 -9.994 1.00 87.69 77 TRP A N 1
ATOM 595 C CA . TRP A 1 77 ? -5.283 -7.878 -8.540 1.00 87.69 77 TRP A CA 1
ATOM 596 C C . TRP A 1 77 ? -4.545 -6.757 -7.809 1.00 87.69 77 TRP A C 1
ATOM 598 O O . TRP A 1 77 ? -5.108 -6.177 -6.879 1.00 87.69 77 TRP A O 1
ATOM 608 N N . THR A 1 78 ? -3.340 -6.392 -8.245 1.00 78.75 78 THR A N 1
ATOM 609 C CA . THR A 1 78 ? -2.561 -5.298 -7.649 1.00 78.75 78 THR A CA 1
ATOM 610 C C . THR A 1 78 ? -3.313 -3.971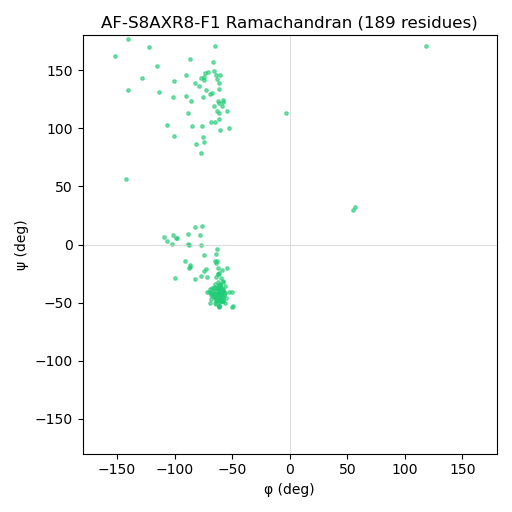 -7.745 1.00 78.75 78 THR A C 1
ATOM 612 O O . THR A 1 78 ? -3.495 -3.282 -6.737 1.00 78.75 78 THR A O 1
ATOM 615 N N . HIS A 1 79 ? -3.836 -3.644 -8.930 1.00 76.00 79 HIS A N 1
ATOM 616 C CA . HIS A 1 79 ? -4.629 -2.433 -9.131 1.00 76.00 79 HIS A CA 1
ATOM 617 C C . HIS A 1 79 ? -5.920 -2.441 -8.296 1.00 76.00 79 HIS A C 1
ATOM 619 O O . HIS A 1 79 ? -6.197 -1.490 -7.563 1.00 76.00 79 HIS A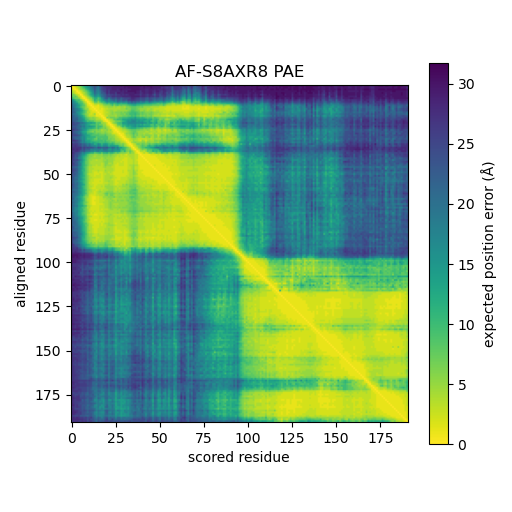 O 1
ATOM 625 N N . GLY A 1 80 ? -6.687 -3.534 -8.337 1.00 80.06 80 GLY A N 1
ATOM 626 C CA . GLY A 1 80 ? -7.906 -3.681 -7.542 1.00 80.06 80 GLY A CA 1
ATOM 627 C C . GLY A 1 80 ? -7.639 -3.567 -6.039 1.00 80.06 80 GLY A C 1
ATOM 628 O O . GLY A 1 80 ? -8.413 -2.943 -5.312 1.00 80.06 80 GLY A O 1
ATOM 629 N N . THR A 1 81 ? -6.512 -4.110 -5.571 1.00 81.44 81 THR A N 1
ATOM 630 C CA . THR A 1 81 ? -6.068 -4.017 -4.176 1.00 81.44 81 THR A CA 1
ATOM 631 C C . THR A 1 81 ? -5.884 -2.576 -3.741 1.00 81.44 81 THR A C 1
ATOM 633 O O . THR A 1 81 ? -6.339 -2.204 -2.657 1.00 81.44 81 THR A O 1
ATOM 636 N N . MET A 1 82 ? -5.276 -1.739 -4.578 1.00 75.56 82 MET A N 1
ATOM 637 C CA . MET A 1 82 ? -5.183 -0.311 -4.290 1.00 75.56 82 MET A CA 1
ATOM 638 C C . MET A 1 82 ? -6.554 0.346 -4.250 1.00 75.56 82 MET A C 1
ATOM 640 O O . MET A 1 82 ? -6.869 1.012 -3.268 1.00 75.56 82 MET A O 1
ATOM 644 N N . VAL A 1 83 ? -7.376 0.146 -5.285 1.00 74.12 83 VAL A N 1
ATOM 645 C CA . VAL A 1 83 ? -8.703 0.774 -5.394 1.00 74.12 83 VAL A CA 1
ATOM 646 C C . VAL A 1 83 ? -9.552 0.463 -4.160 1.00 74.12 83 VAL A C 1
ATOM 648 O O . VAL A 1 83 ? -10.116 1.372 -3.549 1.00 74.12 83 VAL A O 1
ATOM 651 N N . VAL A 1 84 ? -9.582 -0.802 -3.729 1.00 80.44 84 VAL A N 1
ATOM 652 C CA . VAL A 1 84 ? -10.301 -1.232 -2.522 1.00 80.44 84 VAL A CA 1
ATOM 653 C C . VAL A 1 84 ? -9.715 -0.606 -1.259 1.00 80.44 84 VAL A C 1
ATOM 655 O O . VAL A 1 84 ? -10.474 -0.128 -0.415 1.00 80.44 84 VAL A O 1
ATOM 658 N N . LYS A 1 85 ? -8.384 -0.556 -1.122 1.00 76.12 85 LYS A N 1
ATOM 659 C CA . LYS A 1 85 ? -7.723 0.066 0.036 1.00 76.12 85 LYS A CA 1
ATOM 660 C C . LYS A 1 85 ? -8.058 1.553 0.141 1.00 76.12 85 LYS A C 1
ATOM 662 O O . LYS A 1 85 ? -8.571 1.974 1.177 1.00 76.12 85 LYS A O 1
ATOM 667 N N . TYR A 1 86 ? -7.850 2.329 -0.925 1.00 68.69 86 TYR A N 1
ATOM 668 C CA . TYR A 1 86 ? -8.183 3.758 -0.958 1.00 68.69 86 TYR A CA 1
ATOM 669 C C . TYR A 1 86 ? -9.664 4.001 -0.675 1.00 68.69 86 TYR A C 1
ATOM 671 O O . TYR A 1 86 ? -10.023 4.915 0.070 1.00 68.69 86 TYR A O 1
ATOM 679 N N . TRP A 1 87 ? -10.536 3.154 -1.219 1.00 79.69 87 TRP A N 1
ATOM 680 C CA . TRP A 1 87 ? -11.960 3.270 -0.970 1.00 79.69 87 TRP A CA 1
ATOM 681 C C . TRP A 1 87 ? -12.330 3.027 0.492 1.00 79.69 87 TRP A C 1
ATOM 683 O O . TRP A 1 87 ? -13.013 3.883 1.045 1.00 79.69 87 TRP A O 1
ATOM 693 N N . ILE A 1 88 ? -11.874 1.935 1.127 1.00 75.06 88 ILE A N 1
ATOM 694 C CA . ILE A 1 88 ? -12.151 1.632 2.549 1.00 75.06 88 ILE A CA 1
ATOM 695 C C . ILE A 1 88 ? -11.684 2.787 3.440 1.00 75.06 88 ILE A C 1
ATOM 697 O O . ILE A 1 88 ? -12.391 3.189 4.365 1.00 75.06 88 ILE A O 1
ATOM 701 N N . LEU A 1 89 ? -10.515 3.351 3.137 1.00 65.94 89 LEU A N 1
ATOM 702 C CA . LEU A 1 89 ? -9.932 4.464 3.883 1.00 65.94 89 LEU A CA 1
ATOM 703 C C . LEU A 1 89 ? -10.761 5.748 3.764 1.00 65.94 89 LEU A C 1
ATOM 705 O O . LEU A 1 89 ? -10.972 6.431 4.764 1.00 65.94 89 LEU A O 1
ATOM 709 N N . ASN A 1 90 ? -11.323 6.035 2.586 1.00 66.06 90 ASN A N 1
ATOM 710 C CA . ASN A 1 90 ? -12.257 7.152 2.393 1.00 66.06 90 ASN A CA 1
ATOM 711 C C . ASN A 1 90 ? -13.562 7.010 3.200 1.00 66.06 90 ASN A C 1
ATOM 713 O O . ASN A 1 90 ? -14.297 7.992 3.369 1.00 66.06 90 ASN A O 1
ATOM 717 N N . GLN A 1 91 ? -13.842 5.815 3.731 1.00 69.56 91 GLN A N 1
ATOM 718 C CA . GLN A 1 91 ? -14.988 5.558 4.604 1.00 69.56 91 GLN A CA 1
ATOM 719 C C . GLN A 1 91 ? -14.676 5.801 6.080 1.00 69.56 91 GLN A C 1
ATOM 721 O O . GLN A 1 91 ? -15.548 5.601 6.916 1.00 69.56 91 GLN A O 1
ATOM 726 N N . LEU A 1 92 ? -13.466 6.220 6.445 1.00 68.81 92 LEU A N 1
ATOM 727 C CA . LEU A 1 92 ? -13.153 6.589 7.823 1.00 68.81 92 LEU A CA 1
ATOM 728 C C . LEU A 1 92 ? -13.532 8.061 8.042 1.00 68.81 92 LEU A C 1
ATOM 730 O O . LEU A 1 92 ? -13.096 8.944 7.299 1.00 68.81 92 LEU A O 1
ATOM 734 N N . ASP A 1 93 ? -14.385 8.347 9.031 1.00 62.56 93 ASP A N 1
ATOM 735 C CA . ASP A 1 93 ? -14.757 9.727 9.356 1.00 62.56 93 ASP A CA 1
ATOM 736 C C . ASP A 1 93 ? -13.681 10.379 10.234 1.00 62.56 93 ASP A C 1
ATOM 738 O O . ASP A 1 93 ? -13.739 10.357 11.463 1.00 62.56 93 ASP A O 1
ATOM 742 N N . LEU A 1 94 ? -12.666 10.955 9.585 1.00 58.00 94 LEU A N 1
ATOM 743 C CA . LEU A 1 94 ? -11.548 11.628 10.255 1.00 58.00 94 LEU A CA 1
ATOM 744 C C . LEU A 1 94 ? -11.901 13.041 10.772 1.00 58.00 94 LEU A C 1
ATOM 746 O O . LEU A 1 94 ? -11.012 13.772 11.192 1.00 58.00 94 LEU A O 1
ATOM 750 N N . LYS A 1 95 ? -13.176 13.460 10.737 1.00 52.03 95 LYS A N 1
ATOM 751 C CA . LYS A 1 95 ? -13.603 14.836 11.067 1.00 52.03 95 LYS A CA 1
ATOM 752 C C . LYS A 1 95 ? -13.656 15.182 12.565 1.00 52.03 95 LYS A C 1
ATOM 754 O O . LYS A 1 95 ? -13.999 16.311 12.899 1.00 52.03 95 LYS A O 1
ATOM 759 N N . GLY A 1 96 ? -13.338 14.262 13.474 1.00 51.22 96 GLY A N 1
ATOM 760 C CA . GLY A 1 96 ? -13.217 14.561 14.910 1.00 51.22 96 GLY A CA 1
ATOM 761 C C . GLY A 1 96 ? -11.755 14.711 15.317 1.00 51.22 96 GLY A C 1
ATOM 762 O O . GLY A 1 96 ? -10.973 13.894 14.849 1.00 51.22 96 GLY A O 1
ATOM 763 N N . GLU A 1 97 ? -11.433 15.679 16.198 1.00 50.34 97 GLU A N 1
ATOM 764 C CA . GLU A 1 97 ? -10.084 16.066 16.687 1.00 50.34 97 GLU A CA 1
ATOM 765 C C . GLU A 1 97 ? -8.945 15.199 16.153 1.00 50.34 97 GLU A C 1
ATOM 767 O O . GLU A 1 97 ? -8.871 14.011 16.496 1.00 50.34 97 GLU A O 1
ATOM 772 N N . GLU A 1 98 ? -8.083 15.814 15.335 1.00 53.47 98 GLU A N 1
ATOM 773 C CA . GLU A 1 98 ? -6.971 15.149 14.667 1.00 53.47 98 GLU A CA 1
ATOM 774 C C . GLU A 1 98 ? -6.111 14.388 15.686 1.00 53.47 98 GLU A C 1
ATOM 776 O O . GLU A 1 98 ? -5.257 14.955 16.371 1.00 53.47 98 GLU A O 1
ATOM 781 N N . THR A 1 99 ? -6.315 13.079 15.778 1.00 57.97 99 THR A N 1
ATOM 782 C CA . THR A 1 99 ? -5.418 12.226 16.545 1.00 57.97 99 THR A CA 1
ATOM 783 C C . THR A 1 99 ? -4.095 12.126 15.787 1.00 57.97 99 THR A C 1
ATOM 785 O O . THR A 1 99 ? -4.113 12.150 14.549 1.00 57.97 99 THR A O 1
ATOM 788 N N . PRO A 1 100 ? -2.953 11.973 16.469 1.00 59.53 100 PRO A N 1
ATOM 789 C CA . PRO A 1 100 ? -1.671 11.733 15.805 1.00 59.53 100 PRO A CA 1
ATOM 790 C C . PRO A 1 100 ? -1.748 10.586 14.780 1.00 59.53 100 PRO A C 1
ATOM 792 O O . PRO A 1 100 ? -1.339 10.747 13.632 1.00 59.53 100 PRO A O 1
ATOM 795 N N . ALA A 1 101 ? -2.465 9.516 15.131 1.00 51.69 101 ALA A N 1
ATOM 796 C CA . ALA A 1 101 ? -2.890 8.436 14.244 1.00 51.69 101 ALA A CA 1
ATOM 797 C C . ALA A 1 101 ? -3.578 8.909 12.944 1.00 51.69 101 ALA A C 1
ATOM 799 O O . ALA A 1 101 ? -3.153 8.558 11.844 1.00 51.69 101 ALA A O 1
ATOM 800 N N . SER A 1 102 ? -4.627 9.733 13.035 1.00 54.69 102 SER A N 1
ATOM 801 C CA . SER A 1 102 ? -5.320 10.267 11.852 1.00 54.69 102 SER A CA 1
ATOM 802 C C . SER A 1 102 ? -4.436 11.185 11.001 1.00 54.69 102 SER A C 1
ATOM 804 O O . SER A 1 102 ? -4.536 11.144 9.775 1.00 54.69 102 SER A O 1
ATOM 806 N N . LYS A 1 103 ? -3.530 11.957 11.622 1.00 60.91 103 LYS A N 1
ATOM 807 C CA . LYS A 1 103 ? -2.555 12.805 10.917 1.00 60.91 103 LYS A CA 1
ATOM 808 C C . LYS A 1 103 ? -1.515 11.967 10.190 1.00 60.91 103 LYS A C 1
ATOM 810 O O . LYS A 1 103 ? -1.178 12.286 9.056 1.00 60.91 103 LYS A O 1
ATOM 815 N N . ALA A 1 104 ? -1.024 10.903 10.818 1.00 60.91 104 ALA A N 1
ATOM 816 C CA . ALA A 1 104 ? -0.050 9.991 10.232 1.00 60.91 104 ALA A CA 1
ATOM 817 C C . ALA A 1 104 ? -0.648 9.258 9.022 1.00 60.91 104 ALA A C 1
ATOM 819 O O . ALA A 1 104 ? -0.044 9.242 7.951 1.00 60.91 104 ALA A O 1
ATOM 820 N N . VAL A 1 105 ? -1.885 8.769 9.157 1.00 57.53 105 VAL A N 1
ATOM 821 C CA . VAL A 1 105 ? -2.654 8.149 8.068 1.00 57.53 105 VAL A CA 1
ATOM 822 C C . VAL A 1 105 ? -2.877 9.162 6.940 1.00 57.53 105 VAL A C 1
ATOM 824 O O . VAL A 1 105 ? -2.478 8.916 5.808 1.00 57.53 105 VAL A O 1
ATOM 827 N N . ALA A 1 106 ? -3.418 10.346 7.239 1.00 60.03 106 ALA A N 1
ATOM 828 C CA . ALA A 1 106 ? -3.626 11.396 6.241 1.00 60.03 106 ALA A CA 1
ATOM 829 C C . ALA A 1 106 ? -2.318 11.878 5.585 1.00 60.03 106 ALA A C 1
ATOM 831 O O . ALA A 1 106 ? -2.316 12.219 4.405 1.00 60.03 106 ALA A O 1
ATOM 832 N N . SER A 1 107 ? -1.207 11.906 6.326 1.00 64.12 107 SER A N 1
ATOM 833 C CA . SER A 1 107 ? 0.107 12.280 5.808 1.00 64.12 107 SER A CA 1
ATOM 834 C C . SER A 1 107 ? 0.648 11.243 4.838 1.00 64.12 107 SER A C 1
ATOM 836 O O . SER A 1 107 ? 1.155 11.656 3.803 1.00 64.12 107 SER A O 1
ATOM 838 N N . LEU A 1 108 ? 0.538 9.943 5.134 1.00 67.62 108 LEU A N 1
ATOM 839 C CA . LEU A 1 108 ? 0.927 8.892 4.190 1.00 67.62 108 LEU A CA 1
ATOM 840 C C . LEU A 1 108 ? 0.128 9.012 2.890 1.00 67.62 108 LEU A C 1
ATOM 842 O O . LEU A 1 108 ? 0.695 8.902 1.814 1.00 67.62 108 LEU A O 1
ATOM 846 N N . TRP A 1 109 ? -1.164 9.331 2.981 1.00 62.28 109 TRP A N 1
ATOM 847 C CA . TRP A 1 109 ? -2.036 9.442 1.808 1.00 62.28 109 TRP A CA 1
ATOM 848 C C . TRP A 1 109 ? -1.871 10.720 0.995 1.00 62.28 109 TRP A C 1
ATOM 850 O O . TRP A 1 109 ? -2.142 10.715 -0.201 1.00 62.28 109 TRP A O 1
ATOM 860 N N . LYS A 1 110 ? -1.436 11.820 1.617 1.00 68.19 110 LYS A N 1
ATOM 861 C CA . LYS A 1 110 ? -1.039 13.032 0.887 1.00 68.19 110 LYS A CA 1
ATOM 862 C C . LYS A 1 110 ? 0.317 12.868 0.208 1.00 68.19 110 LYS A C 1
ATOM 864 O O . LYS A 1 110 ? 0.595 13.583 -0.753 1.00 68.19 110 LYS A O 1
ATOM 869 N N . THR A 1 111 ? 1.143 11.942 0.690 1.00 73.75 111 THR A N 1
ATOM 870 C CA . THR A 1 111 ? 2.392 11.589 0.029 1.00 73.75 111 THR A CA 1
ATOM 871 C C . THR A 1 111 ? 2.090 10.758 -1.210 1.00 73.75 111 THR A C 1
ATOM 873 O O . THR A 1 111 ? 2.051 9.536 -1.171 1.00 73.75 111 THR A O 1
ATOM 876 N N . THR A 1 112 ? 1.885 11.452 -2.319 1.00 75.88 112 THR A N 1
ATOM 877 C CA . THR A 1 112 ? 1.802 10.870 -3.660 1.00 75.88 112 THR A CA 1
ATOM 878 C C . THR A 1 112 ? 2.963 11.393 -4.483 1.00 75.88 112 THR A C 1
ATOM 880 O O . THR A 1 112 ? 3.450 12.500 -4.230 1.00 75.88 112 THR A O 1
ATOM 883 N N . ARG A 1 113 ? 3.400 10.639 -5.490 1.00 76.00 113 ARG A N 1
ATOM 884 C CA . ARG A 1 113 ? 4.488 11.064 -6.369 1.00 76.00 113 ARG A CA 1
ATOM 885 C C . ARG A 1 113 ? 4.155 12.378 -7.073 1.00 76.00 113 ARG A C 1
ATOM 887 O O . ARG A 1 113 ? 5.010 13.256 -7.131 1.00 76.00 113 ARG A O 1
ATOM 894 N N . GLN A 1 114 ? 2.911 12.549 -7.524 1.00 69.25 114 GLN A N 1
ATOM 895 C CA . GLN A 1 114 ? 2.434 13.756 -8.216 1.00 69.25 114 GLN A CA 1
ATOM 896 C C . GLN A 1 114 ? 2.495 15.027 -7.357 1.00 69.25 114 GLN A C 1
ATOM 898 O O . GLN A 1 114 ? 2.573 16.126 -7.895 1.00 69.25 114 GLN A O 1
ATOM 903 N N . GLY A 1 115 ? 2.455 14.890 -6.030 1.00 74.56 115 GLY A N 1
ATOM 904 C CA . GLY A 1 115 ? 2.531 16.016 -5.099 1.00 74.56 115 GLY A CA 1
ATOM 905 C C . GLY A 1 115 ? 3.952 16.414 -4.701 1.00 74.56 115 GLY A C 1
ATOM 906 O O . GLY A 1 115 ? 4.098 17.155 -3.733 1.00 74.56 115 GLY A O 1
ATOM 907 N N . GLN A 1 116 ? 4.986 15.868 -5.347 1.00 84.19 116 GLN A N 1
ATOM 908 C CA . GLN A 1 116 ? 6.386 16.051 -4.961 1.00 84.19 116 GLN A CA 1
ATOM 909 C C . GLN A 1 116 ? 7.223 16.504 -6.156 1.00 84.19 116 GLN A C 1
ATOM 911 O O . GLN A 1 116 ? 7.039 16.033 -7.277 1.00 84.19 116 GLN A O 1
ATOM 916 N N . ASP A 1 117 ? 8.191 17.379 -5.904 1.00 86.62 117 ASP A N 1
ATOM 917 C CA . ASP A 1 117 ? 9.000 17.981 -6.971 1.00 86.62 117 ASP A CA 1
ATOM 918 C C . ASP A 1 117 ? 10.001 16.991 -7.589 1.00 86.62 117 ASP A C 1
ATOM 920 O O . ASP A 1 117 ? 10.455 17.170 -8.717 1.00 86.62 117 ASP A O 1
ATOM 924 N N . SER A 1 118 ? 10.339 15.919 -6.867 1.00 90.50 118 SER A N 1
ATOM 925 C CA . SER A 1 118 ? 11.238 14.870 -7.344 1.00 90.50 118 SER A CA 1
ATOM 926 C C . SER A 1 118 ? 10.938 13.518 -6.707 1.00 90.50 118 SER A C 1
ATOM 928 O O . SER A 1 118 ? 10.327 13.422 -5.639 1.00 90.50 118 SER A O 1
ATOM 930 N N . SER A 1 119 ? 11.438 12.456 -7.335 1.00 88.94 119 SER A N 1
ATOM 931 C CA . SER A 1 119 ? 11.356 11.095 -6.802 1.00 88.94 119 SER A CA 1
ATOM 932 C C . SER A 1 119 ? 12.084 10.953 -5.463 1.00 88.94 119 SER A C 1
ATOM 934 O O . SER A 1 119 ? 11.585 10.273 -4.573 1.00 88.94 119 SER A O 1
ATOM 936 N N . ILE A 1 120 ? 13.199 11.664 -5.258 1.00 92.00 120 ILE A N 1
ATOM 937 C CA . ILE A 1 120 ? 13.896 11.716 -3.960 1.00 92.00 120 ILE A CA 1
ATOM 938 C C . ILE A 1 120 ? 13.010 12.371 -2.894 1.00 92.00 120 ILE A C 1
ATOM 940 O O . ILE A 1 120 ? 12.903 11.859 -1.778 1.00 92.00 120 ILE A O 1
ATOM 944 N N . ALA A 1 121 ? 12.364 13.498 -3.217 1.00 89.69 121 ALA A N 1
ATOM 945 C CA . ALA A 1 121 ? 11.445 14.164 -2.296 1.00 89.69 121 ALA A CA 1
ATOM 946 C C . ALA A 1 121 ? 10.267 13.248 -1.932 1.00 89.69 121 ALA A C 1
ATOM 948 O O . ALA A 1 121 ? 9.930 13.129 -0.7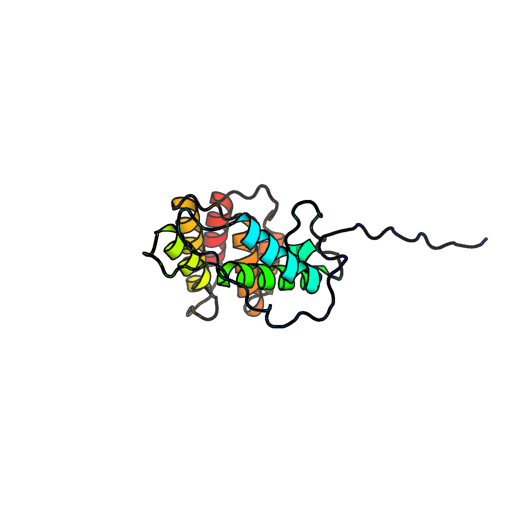53 1.00 89.69 121 ALA A O 1
ATOM 949 N N . TYR A 1 122 ? 9.725 12.523 -2.914 1.00 91.06 122 TYR A N 1
ATOM 950 C CA . TYR A 1 122 ? 8.688 11.519 -2.698 1.00 91.06 122 TYR A CA 1
ATOM 951 C C . TYR A 1 122 ? 9.138 10.376 -1.787 1.00 91.06 122 TYR A C 1
ATOM 953 O O . TYR A 1 122 ? 8.487 10.137 -0.771 1.00 91.06 122 TYR A O 1
ATOM 961 N N . VAL A 1 123 ? 10.269 9.724 -2.073 1.00 91.94 123 VAL A N 1
ATOM 962 C CA . VAL A 1 123 ? 10.792 8.626 -1.239 1.00 91.94 123 VAL A CA 1
ATOM 963 C C . VAL A 1 123 ? 11.034 9.103 0.194 1.00 91.94 123 VAL A C 1
ATOM 965 O O . VAL A 1 123 ? 10.659 8.419 1.147 1.00 91.94 123 VAL A O 1
ATOM 968 N N . ARG A 1 124 ? 11.582 10.312 0.375 1.00 93.75 124 ARG A N 1
ATOM 969 C CA . ARG A 1 124 ? 11.790 10.916 1.699 1.00 93.75 124 ARG A CA 1
ATOM 970 C C . ARG A 1 124 ? 10.474 11.149 2.439 1.00 93.75 124 ARG A C 1
ATOM 972 O O . ARG A 1 124 ? 10.359 10.802 3.617 1.00 93.75 124 ARG A O 1
ATOM 979 N N . ALA A 1 125 ? 9.488 11.736 1.765 1.00 87.69 125 ALA A N 1
ATOM 980 C CA . ALA A 1 125 ? 8.172 11.992 2.337 1.00 87.69 125 ALA A CA 1
ATOM 981 C C . ALA A 1 125 ? 7.446 10.682 2.689 1.00 87.69 125 ALA A C 1
ATOM 983 O O . ALA A 1 125 ? 6.801 10.602 3.739 1.00 87.69 125 ALA A O 1
ATOM 984 N N . TRP A 1 126 ? 7.598 9.647 1.857 1.00 91.56 126 TRP A N 1
ATOM 985 C CA . TRP A 1 126 ? 6.978 8.335 2.042 1.00 91.56 126 TRP A CA 1
ATOM 986 C C . TRP A 1 126 ? 7.597 7.607 3.229 1.00 91.56 126 TRP A C 1
ATOM 988 O O . TRP A 1 126 ? 6.883 7.227 4.158 1.00 91.56 126 TRP A O 1
ATOM 998 N N . LYS A 1 127 ? 8.935 7.533 3.266 1.00 93.94 127 LYS A N 1
ATOM 999 C CA . LYS A 1 127 ? 9.714 7.024 4.402 1.00 93.94 127 LYS A CA 1
ATOM 1000 C C . LYS A 1 127 ? 9.252 7.668 5.709 1.00 93.94 127 LYS A C 1
ATOM 1002 O O . LYS A 1 127 ? 8.875 6.964 6.642 1.00 93.94 127 LYS A O 1
ATOM 1007 N N . GLY A 1 128 ? 9.205 9.002 5.753 1.00 89.44 128 GLY A N 1
ATOM 1008 C CA . GLY A 1 128 ? 8.791 9.741 6.946 1.00 89.44 128 GLY A CA 1
ATOM 1009 C C . GLY A 1 128 ? 7.345 9.465 7.368 1.00 89.44 128 GLY A C 1
ATOM 1010 O O . GLY A 1 128 ? 7.059 9.393 8.561 1.00 89.44 128 GLY A O 1
ATOM 1011 N N . ALA A 1 129 ? 6.425 9.293 6.418 1.00 83.50 129 ALA A N 1
ATOM 1012 C CA . ALA A 1 129 ? 5.034 8.985 6.731 1.00 83.50 129 ALA A CA 1
ATOM 1013 C C . ALA A 1 129 ? 4.851 7.565 7.294 1.00 83.50 129 ALA A C 1
ATOM 1015 O O . ALA A 1 129 ? 4.111 7.386 8.261 1.00 83.50 129 ALA A O 1
ATOM 1016 N N . VAL A 1 130 ? 5.558 6.573 6.746 1.00 83.56 130 VAL A N 1
ATOM 1017 C CA . VAL A 1 130 ? 5.538 5.190 7.252 1.00 83.56 130 VAL A CA 1
ATOM 1018 C C . VAL A 1 130 ? 6.167 5.102 8.646 1.00 83.56 130 VAL A C 1
ATOM 1020 O O . VAL A 1 130 ? 5.623 4.423 9.514 1.00 83.56 130 VAL A O 1
ATOM 1023 N N . THR A 1 131 ? 7.269 5.819 8.895 1.00 88.50 131 THR A N 1
ATOM 1024 C CA . THR A 1 131 ? 7.884 5.902 10.232 1.00 88.50 131 THR A CA 1
ATOM 1025 C C . THR A 1 131 ? 6.908 6.464 11.262 1.00 88.50 131 THR A C 1
ATOM 1027 O O . THR A 1 131 ? 6.692 5.823 12.287 1.00 88.50 131 THR A O 1
ATOM 1030 N N . ARG A 1 132 ? 6.235 7.584 10.957 1.00 80.81 132 ARG A N 1
ATOM 1031 C CA . ARG A 1 132 ? 5.228 8.173 11.857 1.00 80.81 132 ARG A CA 1
ATOM 1032 C C . ARG A 1 132 ? 4.088 7.211 12.179 1.00 80.81 132 ARG A C 1
ATOM 1034 O O . ARG A 1 132 ? 3.620 7.171 13.306 1.00 80.81 132 ARG A O 1
ATOM 1041 N N . LEU A 1 133 ? 3.634 6.420 11.208 1.00 73.56 133 LEU A N 1
ATOM 1042 C CA . LEU A 1 133 ? 2.594 5.420 11.461 1.00 73.56 133 LEU A CA 1
ATOM 1043 C C . LEU A 1 133 ? 3.054 4.342 12.448 1.00 73.56 133 LEU A C 1
ATOM 1045 O O . LEU A 1 133 ? 2.307 3.999 13.362 1.00 73.56 133 LEU A O 1
ATOM 1049 N N . ASN A 1 134 ? 4.289 3.856 12.310 1.00 76.69 134 ASN A N 1
ATOM 1050 C CA . ASN A 1 134 ? 4.844 2.883 13.249 1.00 76.69 134 ASN A CA 1
ATOM 1051 C C . ASN A 1 134 ? 5.069 3.471 14.651 1.00 76.69 134 ASN A C 1
ATOM 1053 O O . ASN A 1 134 ? 4.811 2.776 15.632 1.00 76.69 134 ASN A O 1
ATOM 1057 N N . GLU A 1 135 ? 5.503 4.731 14.760 1.00 81.75 135 GLU A N 1
ATOM 1058 C CA . GLU A 1 135 ? 5.640 5.443 16.044 1.00 81.75 135 GLU A CA 1
ATOM 1059 C C . GLU A 1 135 ? 4.294 5.573 16.774 1.00 81.75 135 GLU A C 1
ATOM 1061 O O . GLU A 1 135 ? 4.228 5.418 17.991 1.00 81.75 135 GLU A O 1
ATOM 1066 N N . GLU A 1 136 ? 3.206 5.752 16.023 1.00 72.81 136 GLU A N 1
ATOM 1067 C CA . GLU A 1 136 ? 1.831 5.814 16.534 1.00 72.81 136 GLU A CA 1
ATOM 1068 C C . GLU A 1 136 ? 1.190 4.432 16.762 1.00 72.81 136 GLU A C 1
ATOM 1070 O O . GLU A 1 136 ? -0.030 4.316 16.901 1.00 72.81 136 GLU A O 1
ATOM 1075 N N . ALA A 1 137 ? 1.994 3.362 16.776 1.00 73.19 137 ALA A N 1
ATOM 1076 C CA . ALA A 1 137 ? 1.546 1.976 16.916 1.00 73.19 137 ALA A CA 1
ATOM 1077 C C . ALA A 1 137 ? 0.484 1.552 15.877 1.00 73.19 137 ALA A C 1
ATOM 1079 O O . ALA A 1 137 ? -0.337 0.667 16.134 1.00 73.19 137 ALA A O 1
ATOM 1080 N N . ILE A 1 138 ? 0.512 2.156 14.684 1.00 64.75 138 ILE A N 1
ATOM 1081 C CA . ILE A 1 138 ? -0.274 1.743 13.519 1.00 64.75 138 ILE A CA 1
ATOM 1082 C C . ILE A 1 138 ? 0.657 0.950 12.601 1.00 64.75 138 ILE A C 1
ATOM 1084 O O . ILE A 1 138 ? 1.355 1.540 11.772 1.00 64.75 138 ILE A O 1
ATOM 1088 N N . PRO A 1 139 ? 0.702 -0.387 12.730 1.00 65.44 139 PRO A N 1
ATOM 1089 C CA . PRO A 1 139 ? 1.650 -1.187 11.977 1.00 65.44 139 PRO A CA 1
ATOM 1090 C C . PRO A 1 139 ? 1.334 -1.113 10.484 1.00 65.44 139 PRO A C 1
ATOM 1092 O O . PRO A 1 139 ? 0.273 -1.546 10.028 1.00 65.44 139 PRO A O 1
ATOM 1095 N N . VAL A 1 140 ? 2.290 -0.604 9.712 1.00 70.56 140 VAL A N 1
ATOM 1096 C CA . VAL A 1 140 ? 2.290 -0.721 8.254 1.00 70.56 140 VAL A CA 1
ATOM 1097 C C . VAL A 1 140 ? 3.264 -1.824 7.883 1.00 70.56 140 VAL A C 1
ATOM 1099 O O . VAL A 1 140 ? 4.424 -1.794 8.290 1.00 70.56 140 VAL A O 1
ATOM 1102 N N . SER A 1 141 ? 2.801 -2.800 7.099 1.00 79.88 141 SER A N 1
ATOM 1103 C CA . SER A 1 141 ? 3.694 -3.832 6.569 1.00 79.88 141 SER A CA 1
ATOM 1104 C C . SER A 1 141 ? 4.810 -3.169 5.742 1.00 79.88 141 SER A C 1
ATOM 1106 O O . SER A 1 141 ? 4.495 -2.457 4.785 1.00 79.88 141 SER A O 1
ATOM 1108 N N . PRO A 1 142 ? 6.096 -3.388 6.077 1.00 83.31 142 PRO A N 1
ATOM 1109 C CA . PRO A 1 142 ? 7.223 -2.805 5.347 1.00 83.31 142 PRO A CA 1
ATOM 1110 C C . PRO A 1 142 ? 7.237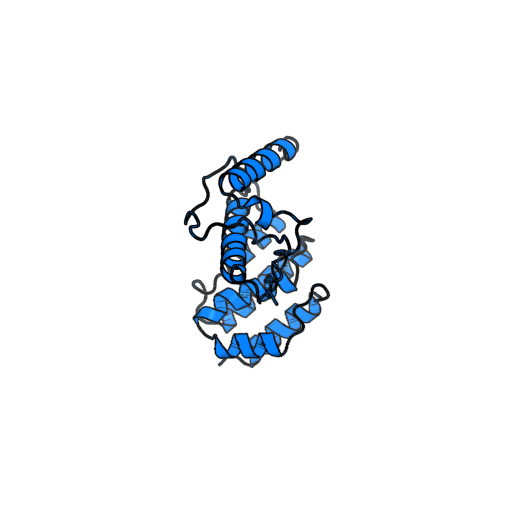 -3.189 3.862 1.00 83.31 142 PRO A C 1
ATOM 1112 O O . PRO A 1 142 ? 7.424 -2.329 3.007 1.00 83.31 142 PRO A O 1
ATOM 1115 N N . CYS A 1 143 ? 6.932 -4.455 3.561 1.00 79.06 143 CYS A N 1
ATOM 1116 C CA . CYS A 1 143 ? 6.763 -4.957 2.196 1.00 79.06 143 CYS A CA 1
ATOM 1117 C C . CYS A 1 143 ? 5.653 -4.188 1.462 1.00 79.06 143 CYS A C 1
ATOM 1119 O O . CYS A 1 143 ? 5.865 -3.669 0.370 1.00 79.06 143 CYS A O 1
ATOM 1121 N N . PHE A 1 144 ? 4.489 -4.017 2.098 1.00 77.25 144 PHE A N 1
ATOM 1122 C CA . PHE A 1 144 ? 3.385 -3.265 1.498 1.00 77.25 144 PHE A CA 1
ATOM 1123 C C . PHE A 1 144 ? 3.739 -1.791 1.246 1.00 77.25 144 PHE A C 1
ATOM 1125 O O . PHE A 1 144 ? 3.399 -1.247 0.194 1.00 77.25 144 PHE A O 1
ATOM 1132 N N . ALA A 1 145 ? 4.408 -1.141 2.201 1.00 82.44 145 ALA A N 1
ATOM 1133 C CA . ALA A 1 145 ? 4.847 0.241 2.058 1.00 82.44 145 ALA A CA 1
ATOM 1134 C C . ALA A 1 145 ? 5.833 0.403 0.895 1.00 82.44 145 ALA A C 1
ATOM 1136 O O . ALA A 1 145 ? 5.730 1.368 0.140 1.00 82.44 145 ALA A O 1
ATOM 1137 N N . LEU A 1 146 ? 6.765 -0.537 0.744 1.00 86.19 146 LEU A N 1
ATOM 1138 C CA . LEU A 1 146 ? 7.750 -0.519 -0.329 1.00 86.19 146 LEU A CA 1
ATOM 1139 C C . LEU A 1 146 ? 7.108 -0.755 -1.698 1.00 86.19 146 LEU A C 1
ATOM 1141 O O . LEU A 1 146 ? 7.350 0.020 -2.616 1.00 86.19 146 LEU A O 1
ATOM 1145 N N . GLU A 1 147 ? 6.234 -1.756 -1.819 1.00 81.56 147 GLU A N 1
ATOM 1146 C CA . GLU A 1 147 ? 5.534 -2.058 -3.074 1.00 81.56 147 GLU A CA 1
ATOM 1147 C C . GLU A 1 147 ? 4.640 -0.910 -3.542 1.00 81.56 147 GLU A C 1
ATOM 1149 O O . GLU A 1 147 ? 4.589 -0.594 -4.729 1.00 81.56 147 GLU A O 1
ATOM 1154 N N . SER A 1 148 ? 3.971 -0.235 -2.603 1.00 79.00 148 SER A N 1
ATOM 1155 C CA . SER A 1 148 ? 3.150 0.937 -2.922 1.00 79.00 148 SER A CA 1
ATOM 1156 C C . SER A 1 148 ? 4.007 2.079 -3.480 1.00 79.00 148 SER A C 1
ATOM 1158 O O . SER A 1 148 ? 3.654 2.676 -4.495 1.00 79.00 148 SER A O 1
ATOM 1160 N N . MET A 1 149 ? 5.169 2.328 -2.868 1.00 87.69 149 MET A N 1
ATOM 1161 C CA . MET A 1 149 ? 6.126 3.331 -3.342 1.00 87.69 149 MET A CA 1
ATOM 1162 C C . MET A 1 149 ? 6.711 2.964 -4.711 1.00 87.69 149 MET A C 1
ATOM 1164 O O . MET A 1 149 ? 6.812 3.817 -5.592 1.00 87.69 149 MET A O 1
ATOM 1168 N N . PHE A 1 150 ? 7.084 1.697 -4.905 1.00 87.19 150 PHE A N 1
ATOM 1169 C CA . PHE A 1 150 ? 7.602 1.193 -6.176 1.00 87.19 150 PHE A CA 1
ATOM 1170 C C . PHE A 1 150 ? 6.605 1.359 -7.297 1.00 87.19 150 PHE A C 1
ATOM 1172 O O . PHE A 1 150 ? 6.998 1.761 -8.384 1.00 87.19 150 PHE A O 1
ATOM 1179 N N . LEU A 1 151 ? 5.330 1.100 -7.039 1.00 80.12 151 LEU A N 1
ATOM 1180 C CA . LEU A 1 151 ? 4.307 1.254 -8.052 1.00 80.12 151 LEU A CA 1
ATOM 1181 C C . LEU A 1 151 ? 4.178 2.702 -8.541 1.00 80.12 151 LEU A C 1
ATOM 1183 O O . LEU A 1 151 ? 4.074 2.924 -9.745 1.00 80.12 151 LEU A O 1
ATOM 1187 N N . GLU A 1 152 ? 4.215 3.683 -7.636 1.00 79.94 152 GLU A N 1
ATOM 1188 C CA . GLU A 1 152 ? 4.158 5.097 -8.026 1.00 79.94 152 GLU A CA 1
ATOM 1189 C C . GLU A 1 152 ? 5.430 5.547 -8.757 1.00 79.94 152 GLU A C 1
ATOM 1191 O O . GLU A 1 152 ? 5.351 6.280 -9.742 1.00 79.94 152 GLU A O 1
ATOM 1196 N N . LEU A 1 153 ? 6.601 5.068 -8.329 1.00 85.19 153 LEU A N 1
ATOM 1197 C CA . LEU A 1 153 ? 7.868 5.358 -9.002 1.00 85.19 153 LEU A CA 1
ATOM 1198 C C . LEU A 1 153 ? 8.009 4.642 -10.350 1.00 85.19 153 LEU A C 1
ATOM 1200 O O . LEU A 1 153 ? 8.689 5.145 -11.241 1.00 85.19 153 LEU A O 1
ATOM 1204 N N . TYR A 1 154 ? 7.364 3.489 -10.532 1.00 81.62 154 TYR A N 1
ATOM 1205 C CA . TYR A 1 154 ? 7.504 2.664 -11.731 1.00 81.62 154 TYR A CA 1
ATOM 1206 C C . TYR A 1 154 ? 7.137 3.416 -13.012 1.00 81.62 154 TYR A C 1
ATOM 1208 O O . TYR A 1 154 ? 7.738 3.182 -14.056 1.00 81.62 154 TYR A O 1
ATOM 1216 N N . VAL A 1 155 ? 6.180 4.344 -12.924 1.00 75.56 155 VAL A N 1
ATOM 1217 C CA . VAL A 1 155 ? 5.747 5.178 -14.053 1.00 75.56 155 VAL A CA 1
ATOM 1218 C C . VAL A 1 155 ? 6.895 6.033 -14.599 1.00 75.56 155 VAL A C 1
ATOM 1220 O O . VAL A 1 155 ? 6.986 6.241 -15.805 1.00 75.56 155 VAL A O 1
ATOM 1223 N N . GLU A 1 156 ? 7.784 6.511 -13.729 1.00 76.62 156 GLU A N 1
ATOM 1224 C CA . GLU A 1 156 ? 8.864 7.436 -14.091 1.00 76.62 156 GLU A CA 1
ATOM 1225 C C . GLU A 1 156 ? 10.214 6.737 -14.276 1.00 76.62 156 GLU A C 1
ATOM 1227 O O . GLU A 1 156 ? 11.059 7.200 -15.038 1.00 76.62 156 GLU A O 1
ATOM 1232 N N . MET A 1 157 ? 10.436 5.625 -13.575 1.00 84.50 157 MET A N 1
ATOM 1233 C CA . MET A 1 157 ? 11.744 4.969 -13.493 1.00 84.50 157 MET A CA 1
ATOM 1234 C C . MET A 1 157 ? 11.647 3.434 -13.492 1.00 84.50 157 MET A C 1
ATOM 1236 O O . MET A 1 157 ? 12.177 2.774 -12.594 1.00 84.50 157 MET A O 1
ATOM 1240 N N . PRO A 1 158 ? 11.018 2.827 -14.515 1.00 81.69 158 PRO A N 1
ATOM 1241 C CA . PRO A 1 158 ? 10.735 1.392 -14.535 1.00 81.69 158 PRO A CA 1
ATOM 1242 C C . PRO A 1 158 ? 12.005 0.530 -14.464 1.00 81.69 158 PRO A C 1
ATOM 1244 O O . PRO A 1 158 ? 12.035 -0.465 -13.743 1.00 81.69 158 PRO A O 1
ATOM 1247 N N . THR A 1 159 ? 13.086 0.931 -15.145 1.00 84.25 159 THR A N 1
ATOM 1248 C CA . THR A 1 159 ? 14.368 0.204 -15.125 1.00 84.25 159 THR A CA 1
ATOM 1249 C C . THR A 1 159 ?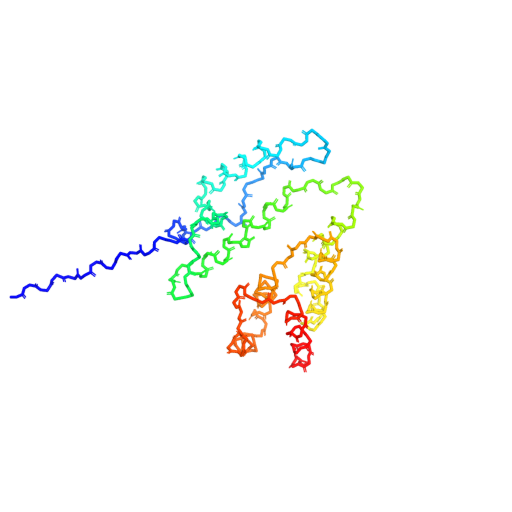 15.005 0.194 -13.735 1.00 84.25 159 THR A C 1
ATOM 1251 O O . THR A 1 159 ? 15.481 -0.848 -13.287 1.00 84.25 159 THR A O 1
ATOM 1254 N N . ALA A 1 160 ? 14.989 1.334 -13.036 1.00 83.06 160 ALA A N 1
ATOM 1255 C CA . ALA A 1 160 ? 15.541 1.435 -11.688 1.00 83.06 160 ALA A CA 1
ATOM 1256 C C . ALA A 1 160 ? 14.723 0.591 -10.702 1.00 83.06 160 ALA A C 1
ATOM 1258 O O . ALA A 1 160 ? 15.294 -0.175 -9.931 1.00 83.06 160 ALA A O 1
ATOM 1259 N N . ILE A 1 161 ? 13.390 0.664 -10.781 1.00 85.19 161 ILE A N 1
ATOM 1260 C CA . ILE A 1 161 ? 12.501 -0.117 -9.914 1.00 85.19 161 ILE A CA 1
ATOM 1261 C C . ILE A 1 161 ? 12.635 -1.620 -10.161 1.00 85.19 161 ILE A C 1
ATOM 1263 O O . ILE A 1 161 ? 12.725 -2.366 -9.193 1.00 85.19 161 ILE A O 1
ATOM 1267 N N . ASN A 1 162 ? 12.721 -2.077 -11.414 1.00 84.69 162 ASN A N 1
ATOM 1268 C CA . ASN A 1 162 ? 12.984 -3.491 -11.705 1.00 84.69 162 ASN A CA 1
ATOM 1269 C C . ASN A 1 162 ? 14.323 -3.942 -11.107 1.00 84.69 162 ASN A C 1
ATOM 1271 O O . ASN A 1 162 ? 14.369 -4.931 -10.387 1.00 84.69 162 ASN A O 1
ATOM 1275 N N . SER A 1 163 ? 15.389 -3.160 -11.305 1.00 84.25 163 SER A N 1
ATOM 1276 C CA . SER A 1 163 ? 16.701 -3.468 -10.727 1.00 84.25 163 SER A CA 1
ATOM 1277 C C . SER A 1 163 ? 16.680 -3.515 -9.195 1.00 84.25 163 SER A C 1
ATOM 1279 O O . SER A 1 163 ? 17.404 -4.307 -8.594 1.00 84.25 163 SER A O 1
ATOM 1281 N N . LEU A 1 164 ? 15.878 -2.668 -8.547 1.00 83.62 164 LEU A N 1
ATOM 1282 C CA . LEU A 1 164 ? 15.699 -2.683 -7.096 1.00 83.62 164 LEU A CA 1
ATOM 1283 C C . LEU A 1 164 ? 14.880 -3.893 -6.641 1.00 83.62 164 LEU A C 1
ATOM 1285 O O . LEU A 1 164 ? 15.241 -4.509 -5.645 1.00 83.62 164 LEU A O 1
ATOM 1289 N N . ARG A 1 165 ? 13.824 -4.268 -7.368 1.00 83.75 165 ARG A N 1
ATOM 1290 C CA . ARG A 1 165 ? 13.036 -5.479 -7.091 1.00 83.75 165 ARG A CA 1
ATOM 1291 C C . ARG A 1 165 ? 13.887 -6.741 -7.193 1.00 83.75 165 ARG A C 1
ATOM 1293 O O . ARG A 1 165 ? 13.865 -7.546 -6.273 1.00 83.75 165 ARG A O 1
ATOM 1300 N N . ASP A 1 166 ? 14.707 -6.853 -8.234 1.00 82.69 166 ASP A N 1
ATOM 1301 C CA . ASP A 1 166 ? 15.590 -8.007 -8.444 1.00 82.69 166 ASP A CA 1
ATOM 1302 C C . ASP A 1 166 ? 16.651 -8.155 -7.338 1.00 82.69 166 ASP A C 1
ATOM 1304 O O . ASP A 1 166 ? 17.127 -9.256 -7.057 1.00 82.69 166 ASP A O 1
ATOM 1308 N N . ARG A 1 167 ? 17.040 -7.040 -6.704 1.00 79.50 167 ARG A N 1
ATOM 1309 C CA . ARG A 1 167 ? 18.058 -6.997 -5.643 1.00 79.50 167 ARG A CA 1
ATOM 1310 C C . ARG A 1 167 ? 17.503 -7.256 -4.240 1.00 79.50 167 ARG A C 1
ATOM 1312 O O . ARG A 1 167 ? 18.294 -7.527 -3.338 1.00 79.50 167 ARG A O 1
ATOM 1319 N N . GLN A 1 168 ? 16.194 -7.133 -4.027 1.00 77.69 168 GLN A N 1
ATOM 1320 C CA . GLN A 1 168 ? 15.592 -7.136 -2.692 1.00 77.69 168 GLN A CA 1
ATOM 1321 C C . GLN A 1 168 ? 14.721 -8.377 -2.475 1.00 77.69 168 GLN A C 1
ATOM 1323 O O . GLN A 1 168 ? 13.837 -8.675 -3.270 1.00 77.69 168 GLN A O 1
ATOM 1328 N N . ASP A 1 169 ? 14.907 -9.071 -1.349 1.00 76.19 169 ASP A N 1
ATOM 1329 C CA . ASP A 1 169 ? 13.934 -10.071 -0.894 1.00 76.19 169 ASP A CA 1
ATOM 1330 C C . ASP A 1 169 ? 12.723 -9.336 -0.301 1.00 76.19 169 ASP A C 1
ATOM 1332 O O . ASP A 1 169 ? 12.699 -8.958 0.874 1.00 76.19 169 ASP A O 1
ATOM 1336 N N . LEU A 1 170 ? 11.717 -9.091 -1.145 1.00 71.75 170 LEU A N 1
ATOM 1337 C CA . LEU A 1 170 ? 10.487 -8.386 -0.778 1.00 71.75 170 LEU A CA 1
ATOM 1338 C C . LEU A 1 170 ? 9.508 -9.252 0.035 1.00 71.75 170 LEU A C 1
ATOM 1340 O O . LEU A 1 170 ? 8.338 -8.904 0.189 1.00 71.75 170 LEU A O 1
ATOM 1344 N N . GLY A 1 171 ? 9.971 -10.375 0.584 1.00 71.62 171 GLY A N 1
ATOM 1345 C CA . GLY A 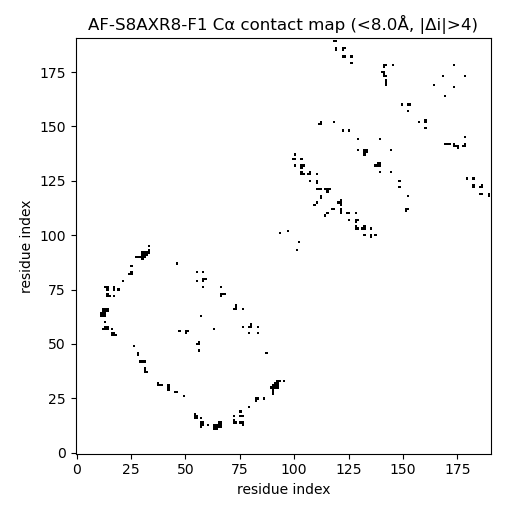1 171 ? 9.144 -11.336 1.290 1.00 71.62 171 GLY A CA 1
ATOM 1346 C C . GLY A 1 171 ? 8.493 -10.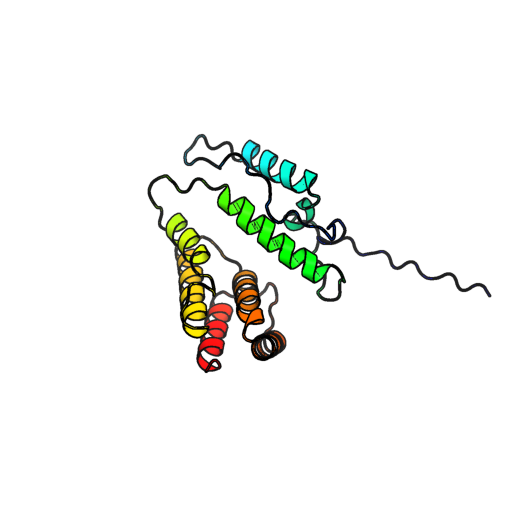830 2.591 1.00 71.62 171 GLY A C 1
ATOM 1347 O O . GLY A 1 171 ? 8.844 -9.790 3.159 1.00 71.62 171 GLY A O 1
ATOM 1348 N N . PRO A 1 172 ? 7.570 -11.630 3.159 1.00 65.38 172 PRO A N 1
ATOM 1349 C CA . PRO A 1 172 ? 6.802 -11.288 4.364 1.00 65.38 172 PRO A CA 1
ATOM 1350 C C . PRO A 1 172 ? 7.654 -11.120 5.635 1.00 65.38 172 PRO A C 1
ATOM 1352 O O . PRO A 1 172 ? 7.140 -10.699 6.668 1.00 65.38 172 PRO A O 1
ATOM 1355 N N . LYS A 1 173 ? 8.948 -11.453 5.574 1.00 79.19 173 LYS A N 1
ATOM 1356 C CA . LYS A 1 173 ? 9.914 -11.291 6.669 1.00 79.19 173 LYS A CA 1
ATOM 1357 C C . LYS A 1 173 ? 10.581 -9.911 6.686 1.00 79.19 173 LYS A C 1
ATOM 1359 O O . LYS A 1 173 ? 11.401 -9.663 7.569 1.00 79.19 173 LYS A O 1
ATOM 1364 N N . MET A 1 174 ? 10.252 -9.024 5.743 1.00 85.44 174 MET A N 1
ATOM 1365 C CA . MET A 1 174 ? 10.834 -7.687 5.687 1.00 85.44 174 MET A CA 1
ATOM 1366 C C . MET A 1 174 ? 10.570 -6.914 6.983 1.00 85.44 174 MET A C 1
ATOM 1368 O O . MET A 1 174 ? 9.426 -6.718 7.399 1.00 85.44 174 MET A O 1
ATOM 1372 N N . THR A 1 175 ? 11.647 -6.434 7.603 1.00 91.06 175 THR A N 1
ATOM 1373 C CA . THR A 1 175 ? 11.561 -5.613 8.812 1.00 91.06 175 THR A CA 1
ATOM 1374 C C . THR A 1 175 ? 11.387 -4.138 8.463 1.00 91.06 175 THR A C 1
ATOM 1376 O O . THR A 1 175 ? 11.742 -3.696 7.369 1.00 91.06 175 THR A O 1
ATOM 1379 N N . HIS A 1 176 ? 10.885 -3.337 9.410 1.00 89.25 176 HIS A N 1
ATOM 1380 C CA . HIS A 1 176 ? 10.811 -1.889 9.206 1.00 89.25 176 HIS A CA 1
ATOM 1381 C C . HIS A 1 176 ? 12.201 -1.280 8.976 1.00 89.25 176 HIS A C 1
ATOM 1383 O O . HIS A 1 176 ? 12.350 -0.419 8.120 1.00 89.25 176 HIS A O 1
ATOM 1389 N N . ARG A 1 177 ? 13.231 -1.787 9.667 1.00 92.50 177 ARG A N 1
ATOM 1390 C CA . ARG A 1 177 ? 14.625 -1.386 9.449 1.00 92.50 177 ARG A CA 1
ATOM 1391 C C . ARG A 1 177 ? 15.062 -1.618 8.002 1.00 92.50 177 ARG A C 1
ATOM 1393 O O . ARG A 1 177 ? 15.570 -0.694 7.383 1.00 92.50 177 ARG A O 1
ATOM 1400 N N . THR A 1 178 ? 14.800 -2.809 7.466 1.00 91.50 178 THR A N 1
ATOM 1401 C CA . THR A 1 178 ? 15.107 -3.154 6.071 1.00 91.50 178 THR A CA 1
ATOM 1402 C C . THR A 1 178 ? 14.422 -2.192 5.102 1.00 91.50 178 THR A C 1
ATOM 1404 O O . THR A 1 178 ? 15.058 -1.684 4.189 1.00 91.50 178 THR A O 1
ATOM 1407 N N . PHE A 1 179 ? 13.148 -1.860 5.334 1.00 92.56 179 PHE A N 1
ATOM 1408 C CA . PHE A 1 179 ? 12.447 -0.849 4.536 1.00 92.56 179 PHE A CA 1
ATOM 1409 C C . PHE A 1 179 ? 13.151 0.517 4.561 1.00 92.56 179 PHE A C 1
ATOM 1411 O O . PHE A 1 179 ? 13.329 1.128 3.510 1.00 92.56 179 PHE A O 1
ATOM 1418 N N . LEU A 1 180 ? 13.581 0.990 5.737 1.00 94.75 180 LEU A N 1
ATOM 1419 C CA . LEU A 1 180 ? 14.273 2.277 5.854 1.00 94.75 180 LEU A CA 1
ATOM 1420 C C . LEU A 1 180 ? 15.614 2.274 5.108 1.00 94.75 180 LEU A C 1
ATOM 1422 O O . LEU A 1 180 ? 15.905 3.242 4.409 1.00 94.75 180 LEU A O 1
ATOM 1426 N N . GLU A 1 181 ? 16.384 1.189 5.226 1.00 93.56 181 GLU A N 1
ATOM 1427 C CA . GLU A 1 181 ? 17.658 0.993 4.520 1.00 93.56 181 GLU A CA 1
ATOM 1428 C C . GLU A 1 181 ? 17.454 1.008 2.994 1.00 93.56 181 GLU A C 1
ATOM 1430 O O . GLU A 1 181 ? 18.214 1.653 2.272 1.00 93.56 181 GLU A O 1
ATOM 1435 N N . ILE A 1 182 ? 16.380 0.384 2.501 1.00 91.31 182 ILE A N 1
ATOM 1436 C CA . ILE A 1 182 ? 16.021 0.407 1.078 1.00 91.31 182 ILE A CA 1
ATOM 1437 C C . ILE A 1 182 ? 15.657 1.824 0.623 1.00 91.31 182 ILE A C 1
ATOM 1439 O O . ILE A 1 182 ? 16.156 2.273 -0.406 1.00 91.31 182 ILE A O 1
ATOM 1443 N N . CYS A 1 183 ? 14.834 2.557 1.381 1.00 93.50 183 CYS A N 1
ATOM 1444 C CA . CYS A 1 183 ? 14.515 3.951 1.060 1.00 93.50 183 CYS A CA 1
ATOM 1445 C C . CYS A 1 183 ? 15.776 4.822 0.959 1.00 93.50 183 CYS A C 1
ATOM 1447 O O . CYS A 1 183 ? 15.864 5.658 0.061 1.00 93.50 183 CYS A O 1
ATOM 1449 N N . ASP A 1 184 ? 16.748 4.625 1.853 1.00 93.88 184 ASP A N 1
ATOM 1450 C CA . ASP A 1 184 ? 18.018 5.358 1.822 1.00 93.88 184 ASP A CA 1
ATOM 1451 C C . ASP A 1 184 ? 18.869 4.988 0.605 1.00 93.88 184 ASP A C 1
ATOM 1453 O O . ASP A 1 184 ? 19.394 5.883 -0.057 1.00 93.88 184 ASP A O 1
ATOM 1457 N N . SER A 1 185 ? 18.932 3.701 0.249 1.00 90.25 185 SER A N 1
ATOM 1458 C CA . SER A 1 185 ? 19.613 3.242 -0.970 1.00 90.25 185 SER A CA 1
ATOM 1459 C C . SER A 1 185 ? 18.997 3.856 -2.226 1.00 90.25 185 SER A C 1
ATOM 1461 O O . SER A 1 185 ? 19.717 4.349 -3.087 1.00 90.25 185 SER A O 1
ATOM 1463 N N . ILE A 1 186 ? 17.663 3.891 -2.317 1.00 89.00 186 ILE A N 1
ATOM 1464 C CA . ILE A 1 186 ? 16.956 4.501 -3.451 1.00 89.00 186 ILE A CA 1
ATOM 1465 C C . ILE A 1 186 ? 17.310 5.981 -3.556 1.00 89.00 186 ILE A C 1
ATOM 1467 O O . ILE A 1 186 ? 17.692 6.443 -4.622 1.00 89.00 186 ILE A O 1
ATOM 1471 N N . MET A 1 187 ? 17.226 6.735 -2.457 1.00 92.44 187 MET A N 1
ATOM 1472 C CA . MET A 1 187 ? 17.553 8.165 -2.482 1.00 92.44 187 MET A CA 1
ATOM 1473 C C . MET A 1 187 ? 19.015 8.445 -2.858 1.00 92.44 187 MET A C 1
ATOM 1475 O O . MET A 1 187 ? 19.287 9.532 -3.356 1.00 92.44 187 MET A O 1
ATOM 1479 N N . ALA A 1 188 ? 19.933 7.505 -2.616 1.00 88.50 188 ALA A N 1
ATOM 1480 C CA . ALA A 1 188 ? 21.336 7.616 -3.011 1.00 88.50 188 ALA A CA 1
ATOM 1481 C C . ALA A 1 188 ? 21.594 7.225 -4.479 1.00 88.50 188 ALA A C 1
ATOM 1483 O O . ALA A 1 188 ? 22.533 7.733 -5.085 1.00 88.50 188 ALA A O 1
ATOM 1484 N N . GLU A 1 189 ? 20.788 6.318 -5.040 1.00 83.75 189 GLU A N 1
ATOM 1485 C CA . GLU A 1 189 ? 20.895 5.859 -6.434 1.00 83.75 189 GLU A CA 1
ATOM 1486 C C . GLU A 1 189 ? 20.124 6.748 -7.423 1.00 83.75 189 GLU A C 1
ATOM 1488 O O . GLU A 1 189 ? 20.386 6.699 -8.627 1.00 83.75 189 GLU A O 1
ATOM 1493 N N . LEU A 1 190 ? 19.168 7.546 -6.941 1.00 80.56 190 LEU A N 1
ATOM 1494 C CA . LEU A 1 190 ? 18.403 8.461 -7.781 1.00 80.56 190 LEU A CA 1
ATOM 1495 C C . LEU A 1 190 ? 19.199 9.739 -8.109 1.00 80.56 190 LEU A C 1
ATOM 1497 O O . LEU A 1 190 ? 19.835 10.293 -7.212 1.00 80.56 190 LEU A O 1
ATOM 1501 N N . PRO A 1 191 ? 19.161 10.199 -9.375 1.00 62.53 191 PRO A N 1
ATOM 1502 C CA . PRO A 1 191 ? 19.850 11.408 -9.823 1.00 62.53 191 PRO A CA 1
ATOM 1503 C C . PRO A 1 191 ? 19.230 12.704 -9.280 1.00 62.53 191 PRO A C 1
ATOM 1505 O O . PRO A 1 191 ? 18.019 12.713 -8.946 1.00 62.53 191 PRO A O 1
#

Radius of gyration: 19.1 Å; Cα contacts (8 Å, |Δi|>4): 157; chains: 1; bounding box: 44×61×50 Å